Protein AF-A0A1H3TAA6-F1 (afdb_monomer)

pLDDT: mean 90.87, std 8.23, range [57.75, 98.44]

Structure (mmCIF, N/CA/C/O backbone):
data_AF-A0A1H3TAA6-F1
#
_entry.id   AF-A0A1H3TAA6-F1
#
loop_
_atom_site.group_PDB
_atom_site.id
_atom_site.type_symbol
_atom_site.label_atom_id
_atom_site.label_alt_id
_atom_site.label_comp_id
_atom_site.label_asym_id
_atom_site.label_entity_id
_atom_site.label_seq_id
_atom_site.pdbx_PDB_ins_code
_atom_site.Cartn_x
_atom_site.Cartn_y
_atom_site.Cartn_z
_atom_site.occupancy
_atom_site.B_iso_or_equiv
_atom_site.auth_seq_id
_atom_site.auth_comp_id
_atom_site.auth_asym_id
_atom_site.auth_atom_id
_atom_site.pdbx_PDB_model_num
ATOM 1 N N . PRO A 1 1 ? -55.830 2.495 33.883 1.00 91.88 1 PRO A N 1
ATOM 2 C CA . PRO A 1 1 ? -54.877 1.598 33.182 1.00 91.88 1 PRO A CA 1
ATOM 3 C C . PRO A 1 1 ? -53.466 1.915 33.671 1.00 91.88 1 PRO A C 1
ATOM 5 O O . PRO A 1 1 ? -53.225 3.056 34.044 1.00 91.88 1 PRO A O 1
ATOM 8 N N . VAL A 1 2 ? -52.593 0.919 33.691 1.00 95.62 2 VAL A N 1
ATOM 9 C CA . VAL A 1 2 ? -51.176 1.046 34.029 1.00 95.62 2 VAL A CA 1
ATOM 10 C C . VAL A 1 2 ? -50.391 0.567 32.821 1.00 95.62 2 VAL A C 1
ATOM 12 O O . VAL A 1 2 ? -50.627 -0.544 32.339 1.00 95.62 2 VAL A O 1
ATOM 15 N N . ARG A 1 3 ? -49.498 1.410 32.310 1.00 94.69 3 ARG A N 1
ATOM 16 C CA . ARG A 1 3 ? -48.656 1.102 31.154 1.00 94.69 3 ARG A CA 1
ATOM 17 C C . ARG A 1 3 ? -47.200 0.919 31.546 1.00 94.69 3 ARG A C 1
ATOM 19 O O . ARG A 1 3 ? -46.710 1.538 32.487 1.00 94.69 3 ARG A O 1
ATOM 26 N N . ASP A 1 4 ? -46.519 0.075 30.788 1.00 92.44 4 ASP A N 1
ATOM 27 C CA . ASP A 1 4 ? -45.080 -0.088 30.862 1.00 92.44 4 ASP A CA 1
ATOM 28 C C . ASP A 1 4 ? -44.404 1.220 30.413 1.00 92.44 4 ASP A C 1
ATOM 30 O O . ASP A 1 4 ? -44.718 1.726 29.331 1.00 92.44 4 ASP A O 1
ATOM 34 N N . PRO A 1 5 ? -43.514 1.805 31.228 1.00 90.81 5 PRO A N 1
ATOM 35 C CA . PRO A 1 5 ? -42.895 3.090 30.921 1.00 90.81 5 PRO A CA 1
ATOM 36 C C . PRO A 1 5 ? -41.859 3.030 29.796 1.00 90.81 5 PRO A C 1
ATOM 38 O O . PRO A 1 5 ? -41.501 4.067 29.246 1.00 90.81 5 PRO A O 1
ATOM 41 N N . ASP A 1 6 ? -41.368 1.837 29.475 1.00 90.50 6 ASP A N 1
ATOM 42 C CA . ASP A 1 6 ? -40.391 1.594 28.430 1.00 90.50 6 ASP A CA 1
ATOM 43 C C . ASP A 1 6 ? -41.120 1.338 27.100 1.00 90.50 6 ASP A C 1
ATOM 45 O O . ASP A 1 6 ? -40.922 2.057 26.117 1.00 90.50 6 ASP A O 1
ATOM 49 N N . THR A 1 7 ? -42.008 0.344 27.057 1.00 88.38 7 THR A N 1
ATOM 50 C CA . THR A 1 7 ? -42.659 -0.132 25.820 1.00 88.38 7 THR A CA 1
ATOM 51 C C . THR A 1 7 ? -44.027 0.495 25.539 1.00 88.38 7 THR A C 1
ATOM 53 O O . THR A 1 7 ? -44.521 0.409 24.416 1.00 88.38 7 THR A O 1
ATOM 56 N N . GLY A 1 8 ? -44.672 1.108 26.535 1.00 90.56 8 GLY A N 1
ATOM 57 C CA . GLY A 1 8 ? -46.042 1.629 26.437 1.00 90.56 8 GLY A CA 1
ATOM 58 C C . GLY A 1 8 ? -47.143 0.557 26.483 1.00 90.56 8 GLY A C 1
ATOM 59 O O . GLY A 1 8 ? -48.337 0.894 26.423 1.00 90.56 8 GLY A O 1
ATOM 60 N N . ALA A 1 9 ? -46.768 -0.721 26.603 1.00 93.31 9 ALA A N 1
ATOM 61 C CA . ALA A 1 9 ? -47.690 -1.848 26.686 1.00 93.31 9 ALA A CA 1
ATOM 62 C C . ALA A 1 9 ? -48.619 -1.722 27.904 1.00 93.31 9 ALA A C 1
ATOM 64 O O . ALA A 1 9 ? -48.230 -1.208 28.951 1.00 93.31 9 ALA A O 1
ATOM 65 N N . LEU A 1 10 ? -49.867 -2.178 27.782 1.00 96.12 10 LEU A N 1
ATOM 66 C CA . LEU A 1 10 ? -50.794 -2.208 28.913 1.00 96.12 10 LEU A CA 1
ATOM 67 C C . LEU A 1 10 ? -50.387 -3.338 29.869 1.00 96.12 10 LEU A C 1
ATOM 69 O O . LEU A 1 10 ? -50.519 -4.505 29.517 1.00 96.12 10 LEU A O 1
ATOM 73 N N . LEU A 1 11 ? -49.932 -2.990 31.072 1.00 95.06 11 LEU A N 1
ATOM 74 C CA . LEU A 1 11 ? -49.583 -3.954 32.121 1.00 95.06 11 LEU A CA 1
ATOM 75 C C . LEU A 1 11 ? -50.811 -4.401 32.919 1.00 95.06 11 LEU A C 1
ATOM 77 O O . LEU A 1 11 ? -50.862 -5.522 33.414 1.00 95.06 11 LEU A O 1
ATOM 81 N N . GLY A 1 12 ? -51.807 -3.523 33.053 1.00 93.62 12 GLY A N 1
ATOM 82 C CA . GLY A 1 12 ? -53.039 -3.834 33.769 1.00 93.62 12 GLY A CA 1
ATOM 83 C C . GLY A 1 12 ? -53.923 -2.617 34.005 1.00 93.62 12 GLY A C 1
ATOM 84 O O . GLY A 1 12 ? -53.764 -1.563 33.385 1.00 93.62 12 GLY A O 1
ATOM 85 N N . ALA A 1 13 ? -54.876 -2.745 34.922 1.00 93.50 13 ALA A N 1
ATOM 86 C CA . ALA A 1 13 ? -55.725 -1.648 35.361 1.00 93.50 13 ALA A CA 1
ATOM 87 C C . ALA A 1 13 ? -55.905 -1.698 36.879 1.00 93.50 13 ALA A C 1
ATOM 89 O O . ALA A 1 13 ? -55.958 -2.771 37.470 1.00 93.50 13 ALA A O 1
ATOM 90 N N . VAL A 1 14 ? -55.993 -0.519 37.491 1.00 91.12 14 VAL A N 1
ATOM 91 C CA . VAL A 1 14 ? -56.447 -0.373 38.873 1.00 91.12 14 VAL A CA 1
ATOM 92 C C . VAL A 1 14 ? -57.960 -0.217 38.814 1.00 91.12 14 VAL A C 1
ATOM 94 O O . VAL A 1 14 ? -58.445 0.636 38.067 1.00 91.12 14 VAL A O 1
ATOM 97 N N . ASP A 1 15 ? -58.676 -1.042 39.566 1.00 87.94 15 ASP A N 1
ATOM 98 C CA . ASP A 1 15 ? -60.133 -1.016 39.669 1.00 87.94 15 ASP A CA 1
ATOM 99 C C . ASP A 1 15 ? -60.568 -0.853 41.133 1.00 87.94 15 ASP A C 1
ATOM 101 O O . ASP A 1 15 ? -59.814 -1.168 42.057 1.00 87.94 15 ASP A O 1
ATOM 105 N N . LEU A 1 16 ? -61.781 -0.341 41.338 1.00 84.69 16 LEU A N 1
ATOM 106 C CA . LEU A 1 16 ? -62.440 -0.265 42.639 1.00 84.69 16 LEU A CA 1
ATOM 107 C C . LEU A 1 16 ? -63.771 -1.004 42.574 1.00 84.69 16 LEU A C 1
ATOM 109 O O . LEU A 1 16 ? -64.692 -0.596 41.873 1.00 84.69 16 LEU A O 1
ATOM 113 N N . SER A 1 17 ? -63.900 -2.046 43.387 1.00 83.12 17 SER A N 1
ATOM 114 C CA . SER A 1 17 ? -65.142 -2.802 43.525 1.00 83.12 17 SER A CA 1
ATOM 115 C C . SER A 1 17 ? -65.938 -2.342 44.749 1.00 83.12 17 SER A C 1
ATOM 117 O O . SER A 1 17 ? -65.393 -2.205 45.843 1.00 83.12 17 SER A O 1
ATOM 119 N N . GLY A 1 18 ? -67.244 -2.126 44.575 1.00 83.69 18 GLY A N 1
ATOM 120 C CA . GLY A 1 18 ? -68.165 -1.765 45.654 1.00 83.69 18 GLY A CA 1
ATOM 121 C C . GLY A 1 18 ? -69.600 -1.534 45.159 1.00 83.69 18 GLY A C 1
ATOM 122 O O . GLY A 1 18 ? -69.834 -1.515 43.948 1.00 83.69 18 GLY A O 1
ATOM 123 N N . PRO A 1 19 ? -70.581 -1.366 46.064 1.00 83.75 19 PRO A N 1
ATOM 124 C CA . PRO A 1 19 ? -71.969 -1.122 45.680 1.00 83.75 19 PRO A CA 1
ATOM 125 C C . PRO A 1 19 ? -72.135 0.178 44.872 1.00 83.75 19 PRO A C 1
ATOM 127 O O . PRO A 1 19 ? -71.622 1.231 45.245 1.00 83.75 19 PRO A O 1
ATOM 130 N N . LEU A 1 20 ? -72.910 0.139 43.781 1.00 73.94 20 LEU A N 1
ATOM 131 C CA . LEU A 1 20 ? -73.122 1.294 42.886 1.00 73.94 20 LEU A CA 1
ATOM 132 C C . LEU A 1 20 ? -73.678 2.535 43.604 1.00 73.94 20 LEU A C 1
ATOM 134 O O . LEU A 1 20 ? -73.319 3.658 43.268 1.00 73.94 20 LEU A O 1
ATOM 138 N N . HIS A 1 21 ? -74.511 2.339 44.627 1.00 80.75 21 HIS A N 1
ATOM 139 C CA . HIS A 1 21 ? -75.109 3.428 45.405 1.00 80.75 21 HIS A CA 1
ATOM 140 C C . HIS A 1 21 ? -74.118 4.132 46.350 1.00 80.75 21 HIS A C 1
ATOM 142 O O . HIS A 1 21 ? -74.446 5.181 46.893 1.00 80.75 21 HIS A O 1
ATOM 148 N N . THR A 1 22 ? -72.910 3.586 46.538 1.00 78.88 22 THR A N 1
ATOM 149 C CA . THR A 1 22 ? -71.840 4.199 47.345 1.00 78.88 22 THR A CA 1
ATOM 150 C C . THR A 1 22 ? -70.753 4.871 46.497 1.00 78.88 22 THR A C 1
ATOM 152 O O . THR A 1 22 ? -69.777 5.386 47.041 1.00 78.88 22 THR A O 1
ATOM 155 N N . MET A 1 23 ? -70.887 4.871 45.165 1.00 75.19 23 MET A N 1
ATOM 156 C CA . MET A 1 23 ? -69.871 5.402 44.252 1.00 75.19 23 MET A CA 1
ATOM 157 C C . MET A 1 23 ? -69.906 6.937 44.192 1.00 75.19 23 MET A C 1
ATOM 159 O O . MET A 1 23 ? -70.762 7.533 43.543 1.00 75.19 23 MET A O 1
ATOM 163 N N . HIS A 1 24 ? -68.949 7.589 44.858 1.00 82.06 24 HIS A N 1
ATOM 164 C CA . HIS A 1 24 ? -68.765 9.043 44.816 1.00 82.06 24 HIS A CA 1
ATOM 165 C C . HIS A 1 24 ? -67.877 9.462 43.621 1.00 82.06 24 HIS A C 1
ATOM 167 O O . HIS A 1 24 ? -66.873 8.793 43.364 1.00 82.06 24 HIS A O 1
ATOM 173 N N . PRO A 1 25 ? -68.134 10.599 42.937 1.00 78.94 25 PRO A N 1
ATOM 174 C CA . PRO A 1 25 ? -67.321 11.071 41.802 1.00 78.94 25 PRO A CA 1
ATOM 175 C C . PRO A 1 25 ? -65.810 11.182 42.084 1.00 78.94 25 PRO A C 1
ATOM 177 O O . PRO A 1 25 ? -64.985 11.005 41.190 1.00 78.94 25 PRO A O 1
ATOM 180 N N . ALA A 1 26 ? -65.430 11.425 43.343 1.00 85.44 26 ALA A N 1
ATOM 181 C CA . ALA A 1 26 ? -64.029 11.487 43.773 1.00 85.44 26 ALA A CA 1
ATOM 182 C C . ALA A 1 26 ? -63.288 10.134 43.713 1.00 85.44 26 ALA A C 1
ATOM 184 O O . ALA A 1 26 ? -62.059 10.116 43.660 1.00 85.44 26 ALA A O 1
ATOM 185 N N . LEU A 1 27 ? -64.001 9.002 43.689 1.00 87.19 27 LEU A N 1
ATOM 186 C CA . LEU A 1 27 ? -63.384 7.674 43.623 1.00 87.19 27 LEU A CA 1
ATOM 187 C C . LEU A 1 27 ? -62.653 7.452 42.296 1.00 87.19 27 LEU A C 1
ATOM 189 O O . LEU A 1 27 ? -61.559 6.895 42.286 1.00 87.19 27 LEU A O 1
ATOM 193 N N . LEU A 1 28 ? -63.190 7.964 41.183 1.00 84.81 28 LEU A N 1
ATOM 194 C CA . LEU A 1 28 ? -62.514 7.887 39.887 1.00 84.81 28 LEU A CA 1
ATOM 195 C C . LEU A 1 28 ? -61.187 8.662 39.899 1.00 84.81 28 LEU A C 1
ATOM 197 O O . LEU A 1 28 ? -60.187 8.197 39.348 1.00 84.81 28 LEU A O 1
ATOM 201 N N . ALA A 1 29 ? -61.161 9.824 40.561 1.00 89.19 29 ALA A N 1
ATOM 202 C CA . ALA A 1 29 ? -59.943 10.609 40.735 1.00 89.19 29 ALA A CA 1
ATOM 203 C C . ALA A 1 29 ? -58.903 9.852 41.577 1.00 89.19 29 ALA A C 1
ATOM 205 O O . ALA A 1 29 ? -57.728 9.843 41.215 1.00 89.19 29 ALA A O 1
ATOM 206 N N . LEU A 1 30 ? -59.335 9.156 42.635 1.00 89.44 30 LEU A N 1
ATOM 207 C CA . LEU A 1 30 ? -58.466 8.322 43.468 1.00 89.44 30 LEU A CA 1
ATOM 208 C C . LEU A 1 30 ? -57.848 7.158 42.677 1.00 89.44 30 LEU A C 1
ATOM 210 O O . LEU A 1 30 ? -56.635 6.979 42.719 1.00 89.44 30 LEU A O 1
ATOM 214 N N . VAL A 1 31 ? -58.646 6.402 41.915 1.00 91.75 31 VAL A N 1
ATOM 215 C CA . VAL A 1 31 ? -58.144 5.289 41.077 1.00 91.75 31 VAL A CA 1
ATOM 216 C C . VAL A 1 31 ? -57.180 5.788 40.015 1.00 91.75 31 VAL A C 1
ATOM 218 O O . VAL A 1 31 ? -56.132 5.187 39.783 1.00 91.75 31 VAL A O 1
ATOM 221 N N . THR A 1 32 ? -57.513 6.917 39.390 1.00 91.12 32 THR A N 1
ATOM 222 C CA . THR A 1 32 ? -56.656 7.545 38.382 1.00 91.12 32 THR A CA 1
ATOM 223 C C . THR A 1 32 ? -55.333 7.997 38.996 1.00 91.12 32 THR A C 1
ATOM 225 O O . THR A 1 32 ? -54.278 7.781 38.402 1.00 91.12 32 THR A O 1
ATOM 228 N N . ALA A 1 33 ? -55.365 8.587 40.193 1.00 93.75 33 ALA A N 1
ATOM 229 C CA . ALA A 1 33 ? -54.166 8.969 40.929 1.00 93.75 33 ALA A CA 1
ATOM 230 C C . ALA A 1 33 ? -53.329 7.743 41.324 1.00 93.75 33 ALA A C 1
ATOM 232 O O . ALA A 1 33 ? -52.118 7.752 41.119 1.00 93.75 33 ALA A O 1
ATOM 233 N N . GLY A 1 34 ? -53.969 6.671 41.802 1.00 94.62 34 GLY A N 1
ATOM 234 C CA . GLY A 1 34 ? -53.312 5.403 42.120 1.00 94.62 34 GLY A CA 1
ATOM 235 C C . GLY A 1 34 ? -52.607 4.797 40.906 1.00 94.62 34 GLY A C 1
ATOM 236 O O . GLY A 1 34 ? -51.423 4.483 40.978 1.00 94.62 34 GLY A O 1
ATOM 237 N N . ALA A 1 35 ? -53.287 4.721 39.758 1.00 94.25 35 ALA A N 1
ATOM 238 C CA . ALA A 1 35 ? -52.687 4.242 38.514 1.00 94.25 35 ALA A CA 1
ATOM 239 C C . ALA A 1 35 ? -51.483 5.100 38.076 1.00 94.25 35 ALA A C 1
ATOM 241 O O . ALA A 1 35 ? -50.441 4.555 37.719 1.00 94.25 35 ALA A O 1
ATOM 242 N N . ARG A 1 36 ? -51.584 6.434 38.169 1.00 94.00 36 ARG A N 1
ATOM 243 C CA . ARG A 1 36 ? -50.475 7.354 37.852 1.00 94.00 36 ARG A CA 1
ATOM 244 C C . ARG A 1 36 ? -49.289 7.218 38.807 1.00 94.00 36 ARG A C 1
ATOM 246 O O . ARG A 1 36 ? -48.153 7.383 38.372 1.00 94.00 36 ARG A O 1
ATOM 253 N N . LEU A 1 37 ? -49.540 6.935 40.086 1.00 96.31 37 LEU A N 1
ATOM 254 C CA . LEU A 1 37 ? -48.490 6.701 41.077 1.00 96.31 37 LEU A CA 1
ATOM 255 C C . LEU A 1 37 ? -47.738 5.400 40.776 1.00 96.31 37 LEU A C 1
ATOM 257 O O . LEU A 1 37 ? -46.511 5.395 40.804 1.00 96.31 37 LEU A O 1
ATOM 261 N N . VAL A 1 38 ? -48.455 4.342 40.385 1.00 96.50 38 VAL A N 1
ATOM 262 C CA . VAL A 1 38 ? -47.842 3.089 39.915 1.00 96.50 38 VAL A CA 1
ATOM 263 C C . VAL A 1 38 ? -46.984 3.330 38.668 1.00 96.50 38 VAL A C 1
ATOM 265 O O . VAL A 1 38 ? -45.828 2.922 38.637 1.00 96.50 38 VAL A O 1
ATOM 268 N N . GLU A 1 39 ? -47.490 4.047 37.661 1.00 95.56 39 GLU A N 1
ATOM 269 C CA . GLU A 1 39 ? -46.699 4.398 36.466 1.00 95.56 39 GLU A CA 1
ATOM 270 C C . GLU A 1 39 ? -45.488 5.298 36.788 1.00 95.56 39 GLU A C 1
ATOM 272 O O . GLU A 1 39 ? -44.474 5.265 36.088 1.00 95.56 39 GLU A O 1
ATOM 277 N N . GLY A 1 40 ? -45.579 6.131 37.829 1.00 96.19 40 GLY A N 1
ATOM 278 C CA . GLY A 1 40 ? -44.462 6.927 38.344 1.00 96.19 40 GLY A CA 1
ATOM 279 C C . GLY A 1 40 ? -43.365 6.060 38.963 1.00 96.19 40 GLY A C 1
ATOM 280 O O . GLY A 1 40 ? -42.199 6.212 38.605 1.00 96.19 40 GLY A O 1
ATOM 281 N N . GLU A 1 41 ? -43.744 5.114 39.823 1.00 96.62 41 GLU A N 1
ATOM 282 C CA . GLU A 1 41 ? -42.824 4.152 40.444 1.00 96.62 41 GLU A CA 1
ATOM 283 C C . GLU A 1 41 ? -42.121 3.284 39.391 1.00 96.62 41 GLU A C 1
ATOM 285 O O . GLU A 1 41 ? -40.905 3.098 39.438 1.00 96.62 41 GLU A O 1
ATOM 290 N N . LEU A 1 42 ? -42.861 2.801 38.387 1.00 95.69 42 LEU A N 1
ATOM 291 C CA . LEU A 1 42 ? -42.282 2.028 37.287 1.00 95.69 42 LEU A CA 1
ATOM 292 C C . LEU A 1 42 ? -41.253 2.846 36.491 1.00 95.69 42 LEU A C 1
ATOM 294 O O . LEU A 1 42 ? -40.176 2.333 36.186 1.00 95.69 42 LEU A O 1
ATOM 298 N N . ARG A 1 43 ? -41.544 4.122 36.185 1.00 94.94 43 ARG A N 1
ATOM 299 C CA . ARG A 1 43 ? -40.579 5.024 35.525 1.00 94.94 43 ARG A CA 1
ATOM 300 C C . ARG A 1 43 ? -39.324 5.227 36.358 1.00 94.94 43 ARG A C 1
ATOM 302 O O . ARG A 1 43 ? -38.227 5.192 35.811 1.00 94.94 43 ARG A O 1
ATOM 309 N N . TRP A 1 44 ? -39.474 5.437 37.664 1.00 96.44 44 TRP A N 1
ATOM 310 C CA . TRP A 1 44 ? -38.329 5.620 38.549 1.00 96.44 44 TRP A CA 1
ATOM 311 C C . TRP A 1 44 ? -37.425 4.382 38.561 1.00 96.44 44 TRP A C 1
ATOM 313 O O . TRP A 1 44 ? -36.217 4.510 38.375 1.00 96.44 44 TRP A O 1
ATOM 323 N N . ARG A 1 45 ? -38.005 3.179 38.672 1.00 95.06 45 ARG A N 1
ATOM 324 C CA . ARG A 1 45 ? -37.242 1.920 38.613 1.00 95.06 45 ARG A CA 1
ATOM 325 C C . ARG A 1 45 ? -36.533 1.718 37.281 1.00 95.06 45 ARG A C 1
ATOM 327 O O . ARG A 1 45 ? -35.393 1.264 37.276 1.00 95.06 45 ARG A O 1
ATOM 334 N N . LEU A 1 46 ? -37.191 2.060 36.171 1.00 93.06 46 LEU A N 1
ATOM 335 C CA . LEU A 1 46 ? -36.583 2.006 34.842 1.00 93.06 46 LEU A CA 1
ATOM 336 C C . LEU A 1 46 ? -35.334 2.893 34.781 1.00 93.06 46 LEU A C 1
ATOM 338 O O . LEU A 1 46 ? -34.267 2.417 34.411 1.00 93.06 46 LEU A O 1
ATOM 342 N N . HIS A 1 47 ? -35.450 4.157 35.197 1.00 92.19 47 HIS A N 1
ATOM 343 C CA . HIS A 1 47 ? -34.322 5.090 35.202 1.00 92.19 47 HIS A CA 1
ATOM 344 C C . HIS A 1 47 ? -33.199 4.650 36.147 1.00 92.19 47 HIS A C 1
ATOM 346 O O . HIS A 1 47 ? -32.037 4.688 35.761 1.00 92.19 47 HIS A O 1
ATOM 352 N N . ALA A 1 48 ? -33.532 4.157 37.342 1.00 94.12 48 ALA A N 1
ATOM 353 C CA . ALA A 1 48 ? -32.536 3.636 38.276 1.00 94.12 48 ALA A CA 1
ATOM 354 C C . ALA A 1 48 ? -31.779 2.424 37.698 1.00 94.12 48 ALA A C 1
ATOM 356 O O . ALA A 1 48 ? -30.561 2.328 37.839 1.00 94.12 48 ALA A O 1
ATOM 357 N N . SER A 1 49 ? -32.480 1.515 37.012 1.00 92.31 49 SER A N 1
ATOM 358 C CA . SER A 1 49 ? -31.855 0.377 36.329 1.00 92.31 49 SER A CA 1
ATOM 359 C C . SER A 1 49 ? -30.953 0.825 35.176 1.00 92.31 49 SER A C 1
ATOM 361 O O . SER A 1 49 ? -29.858 0.288 35.015 1.00 92.31 49 SER A O 1
ATOM 363 N N . ASP A 1 50 ? -31.399 1.801 34.383 1.00 94.50 50 ASP A N 1
ATOM 364 C CA . ASP A 1 50 ? -30.621 2.387 33.289 1.00 94.50 50 ASP A CA 1
ATOM 365 C C . ASP A 1 50 ? -29.332 3.046 33.796 1.00 94.50 50 ASP A C 1
ATOM 367 O O . ASP A 1 50 ? -28.269 2.863 33.201 1.00 94.50 50 ASP A O 1
ATOM 371 N N . ASP A 1 51 ? -29.417 3.805 34.890 1.00 94.00 51 ASP A N 1
ATOM 372 C CA . ASP A 1 51 ? -28.276 4.505 35.476 1.00 94.00 51 ASP A CA 1
ATOM 373 C C . ASP A 1 51 ? -27.236 3.510 36.005 1.00 94.00 51 ASP A C 1
ATOM 375 O O . ASP A 1 51 ? -26.061 3.612 35.650 1.00 94.00 51 ASP A O 1
ATOM 379 N N . LEU A 1 52 ? -27.669 2.475 36.734 1.00 94.62 52 LEU A N 1
ATOM 380 C CA . LEU A 1 52 ? -26.791 1.391 37.188 1.00 94.62 52 LEU A CA 1
ATOM 381 C C . LEU A 1 52 ? -26.143 0.643 36.016 1.00 94.62 52 LEU A C 1
ATOM 383 O O . LEU A 1 52 ? -24.945 0.348 36.040 1.00 94.62 52 LEU A O 1
ATOM 387 N N . PHE A 1 53 ? -26.921 0.340 34.973 1.00 94.75 53 PHE A N 1
ATOM 388 C CA . PHE A 1 53 ? -26.408 -0.328 33.781 1.00 94.75 53 PHE A CA 1
ATOM 389 C C . PHE A 1 53 ? -25.365 0.535 33.062 1.00 94.75 53 PHE A C 1
ATOM 391 O O . PHE A 1 53 ? -24.325 0.017 32.650 1.00 94.75 53 PHE A O 1
ATOM 398 N N . ARG A 1 54 ? -25.601 1.849 32.960 1.00 92.50 54 ARG A N 1
ATOM 399 C CA . ARG A 1 54 ? -24.656 2.810 32.381 1.00 92.50 54 ARG A CA 1
ATOM 400 C C . ARG A 1 54 ? -23.372 2.896 33.197 1.00 92.50 54 ARG A C 1
ATOM 402 O O . ARG A 1 54 ? -22.297 2.806 32.613 1.00 92.50 54 ARG A O 1
ATOM 409 N N . GLU A 1 55 ? -23.471 3.057 34.514 1.00 93.00 55 GLU A N 1
ATOM 410 C CA . GLU A 1 55 ? -22.312 3.171 35.406 1.00 93.00 55 GLU A CA 1
ATOM 411 C C . GLU A 1 55 ? -21.427 1.924 35.344 1.00 93.00 55 GLU A C 1
ATOM 413 O O . GLU A 1 55 ? -20.218 2.030 35.133 1.00 93.00 55 GLU A O 1
ATOM 418 N N . ARG A 1 56 ? -22.031 0.733 35.435 1.00 93.62 56 ARG A N 1
ATOM 419 C CA . ARG A 1 56 ? -21.305 -0.544 35.391 1.00 93.62 56 ARG A CA 1
ATOM 420 C C . ARG A 1 56 ? -20.570 -0.761 34.066 1.00 93.62 56 ARG A C 1
ATOM 422 O O . ARG A 1 56 ? -19.460 -1.290 34.047 1.00 93.62 56 ARG A O 1
ATOM 429 N N . ASN A 1 57 ? -21.176 -0.343 32.957 1.00 92.88 57 ASN A N 1
ATOM 430 C CA . ASN A 1 57 ? -20.707 -0.663 31.607 1.00 92.88 57 ASN A CA 1
ATOM 431 C C . ASN A 1 57 ? -20.056 0.525 30.878 1.00 92.88 57 ASN A C 1
ATOM 433 O O . ASN A 1 57 ? -19.758 0.430 29.688 1.00 92.88 57 ASN A O 1
ATOM 437 N N . ALA A 1 58 ? -19.792 1.634 31.575 1.00 88.88 58 ALA A N 1
ATOM 438 C CA . ALA A 1 58 ? -19.228 2.851 30.986 1.00 88.88 58 ALA A CA 1
ATOM 439 C C . ALA A 1 58 ? -17.882 2.620 30.269 1.00 88.88 58 ALA A C 1
ATOM 441 O O . ALA A 1 58 ? -17.595 3.268 29.263 1.00 88.88 58 ALA A O 1
ATOM 442 N N . HIS A 1 59 ? -17.072 1.670 30.746 1.00 87.50 59 HIS A N 1
ATOM 443 C CA . HIS A 1 59 ? -15.766 1.343 30.166 1.00 87.50 59 HIS A CA 1
ATOM 444 C C . HIS A 1 59 ? -15.861 0.850 28.710 1.00 87.50 59 HIS A C 1
ATOM 446 O O . HIS A 1 59 ? -15.038 1.237 27.880 1.00 87.50 59 HIS A O 1
ATOM 452 N N . TYR A 1 60 ? -16.917 0.109 28.353 1.00 86.50 60 TYR A N 1
ATOM 453 C CA . TYR A 1 60 ? -17.138 -0.342 26.976 1.00 86.50 60 TYR A CA 1
ATOM 454 C C . TYR A 1 60 ? -17.339 0.817 25.997 1.00 86.50 60 TYR A C 1
ATOM 456 O O . TYR A 1 60 ? -16.953 0.717 24.830 1.00 86.50 60 TYR A O 1
ATOM 464 N N . LEU A 1 61 ? -17.907 1.934 26.459 1.00 85.62 61 LEU A N 1
ATOM 465 C CA . LEU A 1 61 ? -18.080 3.137 25.644 1.00 85.62 61 LEU A CA 1
ATOM 466 C C . LEU A 1 61 ? -16.756 3.894 25.451 1.00 85.62 61 LEU A C 1
ATOM 468 O O . LEU A 1 61 ? -16.568 4.531 24.419 1.00 85.62 61 LEU A O 1
ATOM 472 N N . GLY A 1 62 ? -15.822 3.796 26.403 1.00 73.94 62 GLY A N 1
ATOM 473 C CA . GLY A 1 62 ? -14.491 4.404 26.299 1.00 73.94 62 GLY A CA 1
ATOM 474 C C . GLY A 1 62 ? -13.536 3.645 25.370 1.00 73.94 62 GLY A C 1
ATOM 475 O O . GLY A 1 62 ? -12.813 4.262 24.590 1.00 73.94 62 GLY A O 1
ATOM 476 N N . GLU A 1 63 ? -13.544 2.310 25.415 1.00 67.75 63 GLU A N 1
ATOM 477 C CA . GLU A 1 63 ? -12.611 1.460 24.652 1.00 67.75 63 GLU A CA 1
ATOM 478 C C . GLU A 1 63 ? -12.989 1.296 23.171 1.00 67.75 63 GLU A C 1
ATOM 480 O O . GLU A 1 63 ? -12.125 1.113 22.313 1.00 67.75 63 GLU A O 1
ATOM 485 N N . SER A 1 64 ? -14.282 1.374 22.848 1.00 60.44 64 SER A N 1
ATOM 486 C CA . SER A 1 64 ? -14.810 1.047 21.512 1.00 60.44 64 SER A CA 1
ATOM 487 C C . SER A 1 64 ? -14.713 2.190 20.490 1.00 60.44 64 SER A C 1
ATOM 489 O O . SER A 1 64 ? -15.114 2.039 19.331 1.00 60.44 64 SER A O 1
ATOM 491 N N . GLY A 1 65 ? -14.187 3.353 20.884 1.00 59.44 65 GLY A N 1
ATOM 492 C CA . GLY A 1 65 ? -14.144 4.540 20.032 1.00 59.44 65 GLY A CA 1
ATOM 493 C C . GLY A 1 65 ? -15.543 5.030 19.620 1.00 59.44 65 GLY A C 1
ATOM 494 O O . GLY A 1 65 ? -16.502 4.934 20.375 1.00 59.44 65 GLY A O 1
ATOM 495 N N . ARG A 1 66 ? -15.679 5.580 18.405 1.00 62.03 66 ARG A N 1
ATOM 496 C CA . ARG A 1 66 ? -16.848 6.373 17.963 1.00 62.03 66 ARG A CA 1
ATOM 497 C C . ARG A 1 66 ? -18.140 5.593 17.641 1.00 62.03 66 ARG A C 1
ATOM 499 O O . ARG A 1 66 ? -19.078 6.216 17.159 1.00 62.03 66 ARG A O 1
ATOM 506 N N . GLY A 1 67 ? -18.218 4.286 17.904 1.00 79.12 67 GLY A N 1
ATOM 507 C CA . GLY A 1 67 ? -19.296 3.425 17.391 1.00 79.12 67 GLY A CA 1
ATOM 508 C C . GLY A 1 67 ? -19.823 2.392 18.385 1.00 79.12 67 GLY A C 1
ATOM 509 O O . GLY A 1 67 ? -19.908 1.222 18.034 1.00 79.12 67 GLY A O 1
ATOM 510 N N . ALA A 1 68 ? -20.148 2.791 19.619 1.00 88.12 68 ALA A N 1
ATOM 511 C CA . ALA A 1 68 ? -20.755 1.891 20.603 1.00 88.12 68 ALA A CA 1
ATOM 512 C C . ALA A 1 68 ? -21.950 2.516 21.335 1.00 88.12 68 ALA A C 1
ATOM 514 O O . ALA A 1 68 ? -21.965 3.725 21.602 1.00 88.12 68 ALA A O 1
ATOM 515 N N . ALA A 1 69 ? -22.925 1.676 21.682 1.00 91.69 69 ALA A N 1
ATOM 516 C CA . ALA A 1 69 ? -24.100 2.034 22.466 1.00 91.69 69 ALA A CA 1
ATOM 517 C C . ALA A 1 69 ? -24.495 0.914 23.435 1.00 91.69 69 ALA A C 1
ATOM 519 O O . ALA A 1 69 ? -24.382 -0.266 23.125 1.00 91.69 69 ALA A O 1
ATOM 520 N N . LEU A 1 70 ? -24.988 1.298 24.607 1.00 93.56 70 LEU A N 1
ATOM 521 C CA . LEU A 1 70 ? -25.595 0.397 25.579 1.00 93.56 70 LEU A CA 1
ATOM 522 C C . LEU A 1 70 ? -27.101 0.368 25.348 1.00 93.56 70 LEU A C 1
ATOM 524 O O . LEU A 1 70 ? -27.734 1.425 25.281 1.00 93.56 70 LEU A O 1
ATOM 528 N N . LEU A 1 71 ? -27.666 -0.828 25.249 1.00 93.94 71 LEU A N 1
ATOM 529 C CA . LEU A 1 71 ? -29.086 -1.058 25.025 1.00 93.94 71 LEU A CA 1
ATOM 530 C C . LEU A 1 71 ? -29.712 -1.720 26.252 1.00 93.94 71 LEU A C 1
ATOM 532 O O . LEU A 1 71 ? -29.126 -2.626 26.841 1.00 93.94 71 LEU A O 1
ATOM 536 N N . SER A 1 72 ? -30.923 -1.305 26.607 1.00 93.06 72 SER A N 1
ATOM 537 C CA . SER A 1 72 ? -31.763 -2.019 27.565 1.00 93.06 72 SER A CA 1
ATOM 538 C C . SER A 1 72 ? -32.173 -3.393 27.001 1.00 93.06 72 SER A C 1
ATOM 540 O O . SER A 1 72 ? -32.052 -3.626 25.792 1.00 93.06 72 SER A O 1
ATOM 542 N N . PRO A 1 73 ? -32.750 -4.291 27.821 1.00 89.81 73 PRO A N 1
ATOM 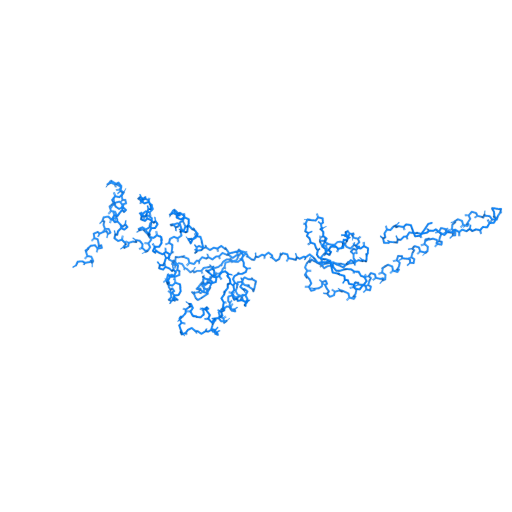543 C CA . PRO A 1 73 ? -33.274 -5.574 27.347 1.00 89.81 73 PRO A CA 1
ATOM 544 C C . PRO A 1 73 ? -34.341 -5.454 26.247 1.00 89.81 73 PRO A C 1
ATOM 546 O O . PRO A 1 73 ? -34.547 -6.382 25.475 1.00 89.81 73 PRO A O 1
ATOM 549 N N . SER A 1 74 ? -35.017 -4.306 26.155 1.00 88.75 74 SER A N 1
ATOM 550 C CA . SER A 1 74 ? -36.026 -4.023 25.129 1.00 88.75 74 SER A CA 1
ATOM 551 C C . SER A 1 74 ? -35.445 -3.382 23.858 1.00 88.75 74 SER A C 1
ATOM 553 O O . SER A 1 74 ? -36.202 -2.966 22.978 1.00 88.75 74 SER A O 1
ATOM 555 N N . GLY A 1 75 ? -34.118 -3.236 23.771 1.00 89.25 75 GLY A N 1
ATOM 556 C CA . GLY A 1 75 ? -33.424 -2.613 22.641 1.00 89.25 75 GLY A CA 1
ATOM 557 C C . GLY A 1 75 ? -33.403 -1.083 22.667 1.00 89.25 75 GLY A C 1
ATOM 558 O O . GLY A 1 75 ? -33.054 -0.459 21.666 1.00 89.25 75 GLY A O 1
ATOM 559 N N . ARG A 1 76 ? -33.781 -0.435 23.777 1.00 92.56 76 ARG A N 1
ATOM 560 C CA . ARG A 1 76 ? -33.710 1.032 23.907 1.00 92.56 76 ARG A CA 1
ATOM 561 C C . ARG A 1 76 ? -32.287 1.477 24.233 1.00 92.56 76 ARG A C 1
ATOM 563 O O . ARG A 1 76 ? -31.675 0.942 25.147 1.00 92.56 76 ARG A O 1
ATOM 570 N N . ILE A 1 77 ? -31.782 2.504 23.557 1.00 92.75 77 ILE A N 1
ATOM 571 C CA . ILE A 1 77 ? -30.457 3.074 23.822 1.00 92.75 77 ILE A CA 1
ATOM 572 C C . ILE A 1 77 ? -30.456 3.782 25.184 1.00 92.75 77 ILE A C 1
ATOM 574 O O . ILE A 1 77 ? -31.169 4.766 25.388 1.00 92.75 77 ILE A O 1
ATOM 578 N N . VAL A 1 78 ? -29.627 3.292 26.104 1.00 93.75 78 VAL A N 1
ATOM 579 C CA . VAL A 1 78 ? -29.419 3.833 27.458 1.00 93.75 78 VAL A CA 1
ATOM 580 C C . VAL A 1 78 ? -28.269 4.845 27.485 1.00 93.75 78 VAL A C 1
ATOM 582 O O . VAL A 1 78 ? -28.328 5.843 28.211 1.00 93.75 78 VAL A O 1
ATOM 585 N N . ALA A 1 79 ? -27.215 4.591 26.704 1.00 91.25 79 ALA A N 1
ATOM 586 C CA . ALA A 1 79 ? -26.035 5.448 26.585 1.00 91.25 79 ALA A CA 1
ATOM 587 C C . ALA A 1 79 ? -25.274 5.170 25.281 1.00 91.25 79 ALA A C 1
ATOM 589 O O . ALA A 1 79 ? -25.401 4.088 24.710 1.00 91.25 79 ALA A O 1
ATOM 590 N N . SER A 1 80 ? -24.451 6.115 24.825 1.00 89.56 80 SER A N 1
ATOM 591 C CA . SER A 1 80 ? -23.604 5.941 23.642 1.00 89.56 80 SER A CA 1
ATOM 592 C C . SER A 1 80 ? -22.259 6.651 23.786 1.00 89.56 80 SER A C 1
ATOM 594 O O . SER A 1 80 ? -22.130 7.619 24.534 1.00 89.56 80 SER A O 1
ATOM 596 N N . ALA A 1 81 ? -21.249 6.156 23.066 1.00 81.25 81 ALA A N 1
ATOM 597 C CA . ALA A 1 81 ? -19.917 6.765 22.985 1.00 81.25 81 ALA A CA 1
ATOM 598 C C . ALA A 1 81 ? -19.885 7.984 22.036 1.00 81.25 81 ALA A C 1
ATOM 600 O O . ALA A 1 81 ? -19.032 8.860 22.163 1.00 81.25 81 ALA A O 1
ATOM 601 N N . SER A 1 82 ? -20.816 8.040 21.074 1.00 70.25 82 SER A N 1
ATOM 602 C CA . SER A 1 82 ? -20.999 9.139 20.118 1.00 70.25 82 SER A CA 1
ATOM 603 C C . SER A 1 82 ? -22.477 9.502 20.002 1.00 70.25 82 SER A C 1
ATOM 605 O O . SER A 1 82 ? -23.307 8.658 19.660 1.00 70.25 82 SER A O 1
ATOM 607 N N . THR A 1 83 ? -22.806 10.775 20.222 1.00 61.34 83 THR A N 1
ATOM 608 C CA . THR A 1 83 ? -24.186 11.282 20.163 1.00 61.34 83 THR A CA 1
ATOM 609 C C . THR A 1 83 ? -24.692 11.503 18.739 1.00 61.34 83 THR A C 1
ATOM 611 O O . THR A 1 83 ? -25.894 11.646 18.543 1.00 61.34 83 THR A O 1
ATOM 614 N N . ALA A 1 84 ? -23.804 11.515 17.737 1.00 62.09 84 ALA A N 1
ATOM 615 C CA . ALA A 1 84 ? -24.185 11.741 16.341 1.00 62.09 84 ALA A CA 1
ATOM 616 C C . ALA A 1 84 ? -24.794 10.498 15.668 1.00 62.09 84 ALA A C 1
ATOM 618 O O . ALA A 1 84 ? -25.578 10.640 14.737 1.00 62.09 84 ALA A O 1
ATOM 619 N N . GLN A 1 85 ? -24.424 9.294 16.122 1.00 71.56 85 GLN A N 1
ATOM 620 C CA . GLN A 1 85 ? -24.888 8.026 15.541 1.00 71.56 85 GLN A CA 1
ATOM 621 C C . GLN A 1 85 ? -25.969 7.343 16.390 1.00 71.56 85 GLN A C 1
ATOM 623 O O . GLN A 1 85 ? -26.829 6.659 15.846 1.00 71.56 85 GLN A O 1
ATOM 628 N N . PHE A 1 86 ? -25.941 7.538 17.712 1.00 84.31 86 PHE A N 1
ATOM 629 C CA . PHE A 1 86 ? -26.834 6.863 18.651 1.00 84.31 86 PHE A CA 1
ATOM 630 C C . PHE A 1 86 ? -27.441 7.857 19.632 1.00 84.31 86 PHE A C 1
ATOM 632 O O . PHE A 1 86 ? -26.721 8.475 20.423 1.00 84.31 86 PHE A O 1
ATOM 639 N N . VAL A 1 87 ? -28.768 7.970 19.600 1.00 85.12 87 VAL A N 1
ATOM 640 C CA . VAL A 1 87 ? -29.528 8.902 20.435 1.00 85.12 87 VAL A CA 1
ATOM 641 C C . VAL A 1 87 ? -30.133 8.148 21.623 1.00 85.12 87 VAL A C 1
ATOM 643 O O . VAL A 1 87 ? -30.914 7.216 21.410 1.00 85.12 87 VAL A O 1
ATOM 646 N N . PRO A 1 88 ? -29.820 8.528 22.878 1.00 85.50 88 PRO A N 1
ATOM 647 C CA . PRO A 1 88 ? -30.467 7.950 24.051 1.00 85.50 88 PRO A CA 1
ATOM 648 C C . PRO A 1 88 ? -31.997 8.008 23.951 1.00 85.50 88 PRO A C 1
ATOM 650 O O . PRO A 1 88 ? -32.570 9.040 23.612 1.00 85.50 88 PRO A O 1
ATOM 653 N N . GLY A 1 89 ? -32.657 6.887 24.237 1.00 85.00 89 GLY A N 1
ATOM 654 C CA . GLY A 1 89 ? -34.106 6.722 24.116 1.00 85.00 89 GLY A CA 1
ATOM 655 C C . GLY A 1 89 ? -34.588 6.154 22.775 1.00 85.00 89 GLY A C 1
ATOM 656 O O . GLY A 1 89 ? -35.682 5.590 22.740 1.00 85.00 89 GLY A O 1
ATOM 657 N N . GLN A 1 90 ? -33.795 6.222 21.698 1.00 88.44 90 GLN A N 1
ATOM 658 C CA . GLN A 1 90 ? -34.131 5.548 20.437 1.00 88.44 90 GLN A CA 1
ATOM 659 C C . GLN A 1 90 ? -34.092 4.024 20.624 1.00 88.44 90 GLN A C 1
ATOM 661 O O . GLN A 1 90 ? -33.314 3.504 21.425 1.00 88.44 90 GLN A O 1
ATOM 666 N N . ARG A 1 91 ? -34.947 3.300 19.896 1.00 88.75 91 ARG A N 1
ATOM 667 C CA . ARG A 1 91 ? -34.988 1.834 19.911 1.00 88.75 91 ARG A CA 1
ATOM 668 C C . ARG A 1 91 ? -34.271 1.250 18.706 1.00 88.75 91 ARG A C 1
ATOM 670 O O . ARG A 1 91 ? -34.406 1.755 17.597 1.00 88.75 91 ARG A O 1
ATOM 677 N N . VAL A 1 92 ? -33.571 0.155 18.952 1.00 8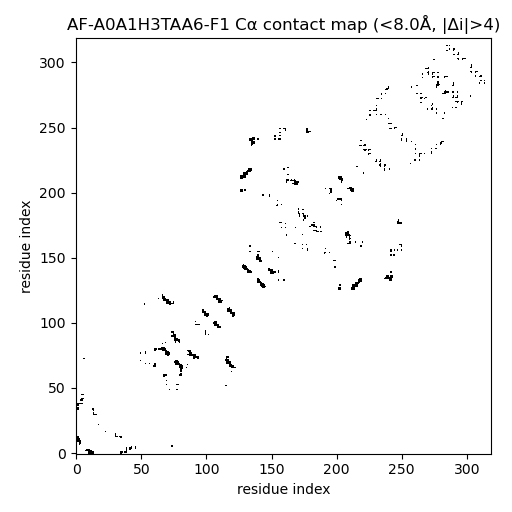7.44 92 VAL A N 1
ATOM 678 C CA . VAL A 1 92 ? -32.908 -0.677 17.958 1.00 87.44 92 VAL A CA 1
ATOM 679 C C . VAL A 1 92 ? -33.602 -2.038 17.966 1.00 87.44 92 VAL A C 1
ATOM 681 O O . VAL A 1 92 ? -33.797 -2.626 19.029 1.00 87.44 92 VAL A O 1
ATOM 684 N N . GLY A 1 93 ? -34.023 -2.515 16.794 1.00 85.00 93 GLY A N 1
ATOM 685 C CA . GLY A 1 93 ? -34.639 -3.834 16.664 1.00 85.00 93 GLY A CA 1
ATOM 686 C C . GLY A 1 93 ? -33.600 -4.918 16.914 1.00 85.00 93 GLY A C 1
ATOM 687 O O . GLY A 1 93 ? -32.686 -5.071 16.113 1.00 85.00 93 GLY A O 1
ATOM 688 N N . LEU A 1 94 ? -33.726 -5.634 18.027 1.00 81.44 94 LEU A N 1
ATOM 689 C CA . LEU A 1 94 ? -32.869 -6.767 18.351 1.00 81.44 94 LEU A CA 1
ATOM 690 C C . LEU A 1 94 ? -33.442 -8.030 17.711 1.00 81.44 94 LEU A C 1
ATOM 692 O O . LEU A 1 94 ? -34.643 -8.282 17.812 1.00 81.44 94 LEU A O 1
ATOM 696 N N . ASP A 1 95 ? -32.586 -8.813 17.072 1.00 75.81 95 ASP A N 1
ATOM 697 C CA . ASP A 1 95 ? -32.898 -10.164 16.628 1.00 75.81 95 ASP A CA 1
ATOM 698 C C . ASP A 1 95 ? -31.937 -11.170 17.278 1.00 75.81 95 ASP A C 1
ATOM 700 O O . ASP A 1 95 ? -30.906 -10.807 17.850 1.00 75.81 95 ASP A O 1
ATOM 704 N N . ASP A 1 96 ? -32.272 -12.457 17.189 1.00 74.00 96 ASP A N 1
ATOM 705 C CA . ASP A 1 96 ? -31.444 -13.535 17.746 1.00 74.00 96 ASP A CA 1
ATOM 706 C C . ASP A 1 96 ? -30.157 -13.776 16.930 1.00 74.00 96 ASP A C 1
ATOM 708 O O . ASP A 1 96 ? -29.386 -14.686 17.233 1.00 74.00 96 ASP A O 1
ATOM 712 N N . SER A 1 97 ? -29.912 -12.988 15.874 1.00 72.25 97 SER A N 1
ATOM 713 C CA . SER A 1 97 ? -28.758 -13.165 14.989 1.00 72.25 97 SER A CA 1
ATOM 714 C C . SER A 1 97 ? -27.466 -12.585 15.570 1.00 72.25 97 SER A C 1
ATOM 716 O O . SER A 1 97 ? -26.378 -12.906 15.092 1.00 72.25 97 SER A O 1
ATOM 718 N N . GLY A 1 98 ? -27.577 -11.722 16.589 1.00 76.06 98 GLY A N 1
ATOM 719 C CA . GLY A 1 98 ? -26.447 -10.974 17.143 1.00 76.06 98 GLY A CA 1
ATOM 720 C C . GLY A 1 98 ? -25.933 -9.867 16.214 1.00 76.06 98 GLY A C 1
ATOM 721 O O . GLY A 1 98 ? -24.905 -9.260 16.508 1.00 76.06 98 GLY A O 1
ATOM 722 N N . ILE A 1 99 ? -26.627 -9.588 15.104 1.00 78.94 99 ILE A N 1
ATOM 723 C CA . ILE A 1 99 ? -26.280 -8.546 14.136 1.00 78.94 99 ILE A CA 1
ATOM 724 C C . ILE A 1 99 ? -27.528 -7.735 13.801 1.00 78.94 99 ILE A C 1
ATOM 726 O O . ILE A 1 99 ? -28.480 -8.242 13.224 1.00 78.94 99 ILE A O 1
ATOM 730 N N . VAL A 1 100 ? -27.487 -6.431 14.055 1.00 84.50 100 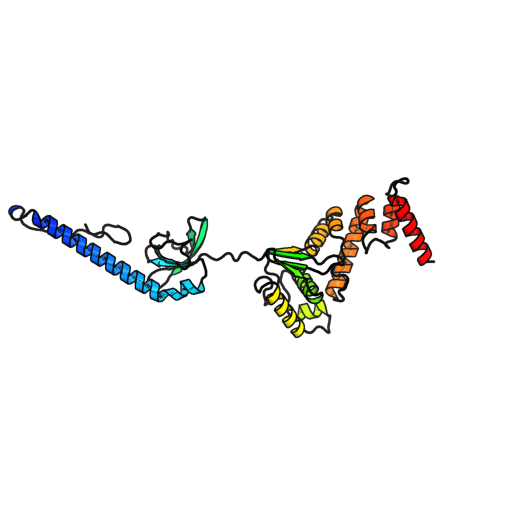VAL A N 1
ATOM 731 C CA . VAL A 1 100 ? -28.589 -5.526 13.727 1.00 84.50 100 VAL A CA 1
ATOM 732 C C . VAL A 1 100 ? -28.217 -4.624 12.563 1.00 84.50 100 VAL A C 1
ATOM 734 O O . VAL A 1 100 ? -27.123 -4.064 12.509 1.00 84.50 100 VAL A O 1
ATOM 737 N N . ARG A 1 101 ? -29.150 -4.444 11.626 1.00 81.56 101 ARG A N 1
ATOM 738 C CA . ARG A 1 101 ? -29.014 -3.456 10.555 1.00 81.56 101 ARG A CA 1
ATOM 739 C C . ARG A 1 101 ? -29.499 -2.091 11.044 1.00 81.56 101 ARG A C 1
ATOM 741 O O . ARG A 1 101 ? -30.660 -1.946 11.416 1.00 81.56 101 ARG A O 1
ATOM 748 N N . LEU A 1 102 ? -28.611 -1.107 11.028 1.00 78.44 102 LEU A N 1
ATOM 749 C CA . LEU A 1 102 ? -28.894 0.276 11.396 1.00 78.44 102 LEU A CA 1
ATOM 750 C C . LEU A 1 102 ? -29.589 1.030 10.250 1.00 78.44 102 LEU A C 1
ATOM 752 O O . LEU A 1 102 ? -29.499 0.643 9.082 1.00 78.44 102 LEU A O 1
ATOM 756 N N . AS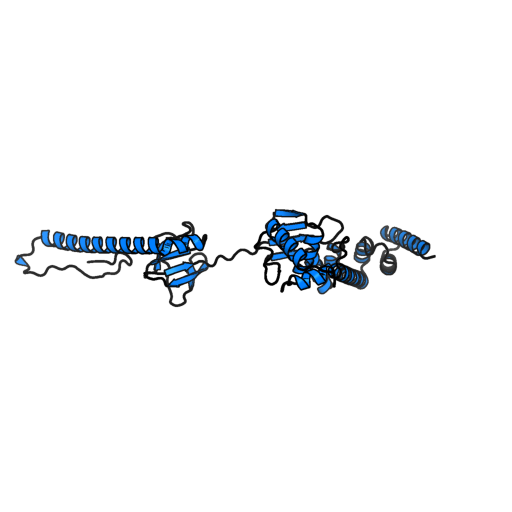P A 1 103 ? -30.238 2.151 10.574 1.00 74.94 103 ASP A N 1
ATOM 757 C CA . ASP A 1 103 ? -30.970 2.987 9.606 1.00 74.94 103 ASP A CA 1
ATOM 758 C C . ASP A 1 103 ? -30.068 3.562 8.499 1.00 74.94 103 ASP A C 1
ATOM 760 O O . ASP A 1 103 ? -30.517 3.809 7.381 1.00 74.94 103 ASP A O 1
ATOM 764 N N . ASN A 1 104 ? -28.776 3.739 8.788 1.00 69.94 104 ASN A N 1
ATOM 765 C CA . ASN A 1 104 ? -27.765 4.185 7.827 1.00 69.94 104 ASN A CA 1
ATOM 766 C C . ASN A 1 104 ? -27.279 3.064 6.879 1.00 69.94 104 ASN A C 1
ATOM 768 O O . ASN A 1 104 ? -26.402 3.305 6.051 1.00 69.94 104 ASN A O 1
ATOM 772 N N . GLY A 1 105 ? -27.824 1.849 6.997 1.00 72.25 105 GLY A N 1
ATOM 773 C CA . GLY A 1 105 ? -27.436 0.678 6.211 1.00 72.25 105 GLY A CA 1
ATOM 774 C C . GLY A 1 105 ? -26.191 -0.053 6.721 1.00 72.25 105 GLY A C 1
ATOM 775 O O . GLY A 1 105 ? -25.806 -1.058 6.124 1.00 72.25 105 GLY A O 1
ATOM 776 N N . GLU A 1 106 ? -25.562 0.409 7.807 1.00 75.81 106 GLU A N 1
ATOM 777 C CA . GLU A 1 106 ? -24.474 -0.318 8.462 1.00 75.81 106 GLU A CA 1
ATOM 778 C C . GLU A 1 106 ? -25.011 -1.497 9.282 1.00 75.81 106 GLU A C 1
ATOM 780 O O . GLU A 1 106 ? -26.169 -1.529 9.699 1.00 75.81 106 GLU A O 1
ATOM 785 N N . HIS A 1 107 ? -24.145 -2.474 9.533 1.00 80.31 107 HIS A N 1
ATOM 786 C CA . HIS A 1 107 ? -24.424 -3.567 10.455 1.00 80.31 107 HIS A CA 1
ATOM 787 C C . HIS A 1 107 ? -23.726 -3.283 11.777 1.00 80.31 107 HIS A C 1
ATOM 789 O O . HIS A 1 107 ? -22.586 -2.825 11.775 1.00 80.31 107 HIS A O 1
ATOM 795 N N . ALA A 1 108 ? -24.392 -3.566 12.885 1.00 85.31 108 ALA A N 1
ATOM 796 C CA . ALA A 1 108 ? -23.827 -3.505 14.218 1.00 85.31 108 ALA A CA 1
ATOM 797 C C . ALA A 1 108 ? -23.910 -4.882 14.870 1.00 85.31 108 ALA A C 1
AT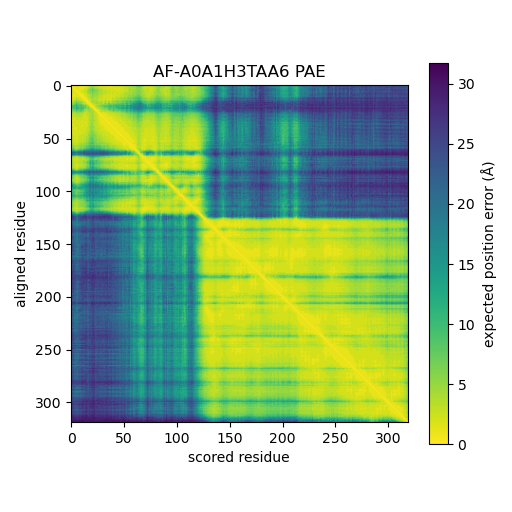OM 799 O O . ALA A 1 108 ? -24.902 -5.586 14.717 1.00 85.31 108 ALA A O 1
ATOM 800 N N . GLU A 1 109 ? -22.870 -5.254 15.596 1.00 87.94 109 GLU A N 1
ATOM 801 C CA . GLU A 1 109 ? -22.839 -6.470 16.398 1.00 87.94 109 GLU A CA 1
ATOM 802 C C . GLU A 1 109 ? -23.462 -6.186 17.763 1.00 87.94 109 GLU A C 1
ATOM 804 O O . GLU A 1 109 ? -23.253 -5.116 18.342 1.00 87.94 109 GLU A O 1
ATOM 809 N N . VAL A 1 110 ? -24.238 -7.141 18.266 1.00 90.44 110 VAL A N 1
ATOM 810 C CA . VAL A 1 110 ? -24.907 -7.062 19.561 1.00 90.44 110 VAL A CA 1
ATOM 811 C C . VAL A 1 110 ? -24.347 -8.146 20.469 1.00 90.44 110 VAL A C 1
ATOM 813 O O . VAL A 1 110 ? -24.502 -9.338 20.219 1.00 90.44 110 VAL A O 1
ATOM 816 N N . GLU A 1 111 ? -23.713 -7.714 21.550 1.00 89.94 111 GLU A N 1
ATOM 817 C CA . GLU A 1 111 ? -23.154 -8.573 22.586 1.00 89.94 111 GLU A CA 1
ATOM 818 C C . GLU A 1 111 ? -24.066 -8.538 23.826 1.00 89.94 111 GLU A C 1
ATOM 820 O O . GLU A 1 111 ? -24.397 -7.451 24.312 1.00 89.94 111 GLU A O 1
ATOM 825 N N . PRO A 1 112 ? -24.509 -9.690 24.358 1.00 91.44 112 PRO A N 1
ATOM 826 C CA . PRO A 1 112 ? -25.320 -9.724 25.567 1.00 91.44 112 PRO A CA 1
ATOM 827 C C . PRO A 1 112 ? -24.489 -9.328 26.790 1.00 91.44 112 PRO A C 1
ATOM 829 O O . PRO A 1 112 ? -23.401 -9.853 27.018 1.00 91.44 112 PRO A O 1
ATOM 832 N N . LEU A 1 113 ? -25.037 -8.433 27.610 1.00 91.50 113 LEU A N 1
ATOM 833 C CA . LEU A 1 113 ? -24.472 -8.036 28.893 1.00 91.50 113 LEU A CA 1
ATOM 834 C C . LEU A 1 113 ? -25.446 -8.370 30.019 1.00 91.50 113 LEU A C 1
ATOM 836 O O . LEU A 1 113 ? -26.654 -8.518 29.827 1.00 91.50 113 LEU A O 1
ATOM 840 N N . GLU A 1 114 ? -24.937 -8.423 31.244 1.00 89.56 114 GLU A N 1
ATOM 841 C CA . GLU A 1 114 ? -25.819 -8.483 32.399 1.00 89.56 114 GLU A CA 1
ATOM 842 C C . GLU A 1 114 ? -26.661 -7.192 32.453 1.00 89.56 114 GLU A C 1
ATOM 844 O O . GLU A 1 114 ? -26.126 -6.091 32.611 1.00 89.56 114 GLU A O 1
ATOM 849 N N . GLY A 1 115 ? -27.982 -7.320 32.309 1.00 87.56 115 GLY A N 1
ATOM 850 C CA . GLY A 1 115 ? -28.922 -6.195 32.348 1.00 87.56 115 GLY A CA 1
ATOM 851 C C . GLY A 1 115 ? -29.200 -5.502 31.007 1.00 87.56 115 GLY A C 1
ATOM 852 O O . GLY A 1 115 ? -29.915 -4.504 31.007 1.00 87.56 115 GLY A O 1
ATOM 853 N N . GLY A 1 116 ? -28.697 -6.012 29.877 1.00 92.75 116 GLY A N 1
ATOM 854 C CA . GLY A 1 116 ? -28.970 -5.428 28.562 1.00 92.75 116 GLY A CA 1
ATOM 855 C C . GLY A 1 116 ? -28.049 -5.954 27.467 1.00 92.75 116 GLY A C 1
ATOM 856 O O . GLY A 1 116 ? -27.634 -7.110 27.489 1.00 92.75 116 GLY A O 1
ATOM 857 N N . TYR A 1 117 ? -27.708 -5.093 26.515 1.00 93.56 117 TYR A N 1
ATOM 858 C CA . TYR A 1 117 ? -26.822 -5.434 25.407 1.00 93.56 117 TYR A CA 1
ATOM 859 C C . TYR A 1 117 ? -25.819 -4.316 25.127 1.00 93.56 117 TYR A C 1
ATOM 861 O O . TYR A 1 117 ? -26.077 -3.140 25.390 1.00 93.56 117 TYR A O 1
ATOM 869 N N . LEU A 1 118 ? -24.682 -4.684 24.552 1.00 91.69 118 LEU A N 1
ATOM 870 C CA . LEU A 1 118 ? -23.715 -3.773 23.966 1.00 91.69 118 LEU A CA 1
ATOM 871 C C . LEU A 1 118 ? -23.815 -3.859 22.449 1.00 91.69 118 LEU A C 1
ATOM 873 O O . LEU A 1 118 ? -23.573 -4.904 21.859 1.00 91.69 118 LEU A O 1
ATOM 877 N N . LEU A 1 119 ? -24.145 -2.740 21.822 1.00 90.38 119 LEU A N 1
ATOM 878 C CA . LEU A 1 119 ? -24.125 -2.590 20.380 1.00 90.38 119 LEU A CA 1
ATOM 879 C C . LEU A 1 119 ? -22.792 -1.974 19.961 1.00 90.38 119 LEU A C 1
ATOM 881 O O . LEU A 1 119 ? -22.425 -0.898 20.442 1.00 90.38 119 LEU A O 1
ATOM 885 N N . ARG A 1 120 ? -22.080 -2.634 19.048 1.00 86.69 120 ARG A N 1
ATOM 886 C CA . ARG A 1 120 ? -20.838 -2.144 18.443 1.00 86.69 120 ARG A CA 1
ATOM 887 C C . ARG A 1 120 ? -21.005 -2.061 16.939 1.00 86.69 120 ARG A C 1
ATOM 889 O O . ARG A 1 120 ? -21.250 -3.062 16.275 1.00 86.69 120 ARG A O 1
ATOM 896 N N . VAL A 1 121 ? -20.807 -0.876 16.380 1.00 80.38 121 VAL A N 1
ATOM 897 C CA . VAL A 1 121 ? -20.582 -0.751 14.942 1.00 80.38 121 VAL A CA 1
ATOM 898 C C . VAL A 1 121 ? -19.140 -1.171 14.701 1.00 80.38 121 VAL A C 1
ATOM 900 O O . VAL A 1 121 ? -18.233 -0.521 15.239 1.00 80.38 121 VAL A O 1
ATOM 903 N N . PRO A 1 122 ? -18.885 -2.238 13.925 1.00 69.50 122 PRO A N 1
ATOM 904 C CA . PRO A 1 122 ? -17.540 -2.556 13.514 1.00 69.50 122 PRO A CA 1
ATOM 905 C C . PRO A 1 122 ? -17.026 -1.344 12.749 1.00 69.50 122 PRO A C 1
ATOM 907 O O . PRO A 1 122 ? -17.490 -1.028 11.652 1.00 69.50 122 PRO A O 1
ATOM 910 N N . GLN A 1 123 ? -16.070 -0.628 13.343 1.00 65.25 123 GLN A N 1
ATOM 911 C CA . GLN A 1 123 ? -15.360 0.408 12.620 1.00 65.25 123 GLN A CA 1
ATOM 912 C C . GLN A 1 123 ? -14.681 -0.299 11.453 1.00 65.25 123 GLN A C 1
ATOM 914 O O . GLN A 1 123 ? -13.672 -0.986 11.635 1.00 65.25 123 GLN A O 1
ATOM 919 N N . ARG A 1 124 ? -15.216 -0.131 10.239 1.00 58.25 124 ARG A N 1
ATOM 920 C CA . ARG A 1 124 ? -14.416 -0.309 9.035 1.00 58.25 124 ARG A CA 1
ATOM 921 C C . ARG A 1 124 ? -13.288 0.696 9.175 1.00 58.25 124 ARG A C 1
ATOM 923 O O . ARG A 1 124 ? -13.446 1.862 8.828 1.00 58.25 124 ARG A O 1
ATOM 930 N N . ARG A 1 125 ? -12.161 0.264 9.748 1.00 57.75 125 ARG A N 1
ATOM 931 C CA . ARG A 1 125 ? -10.912 1.005 9.648 1.00 57.75 125 ARG A CA 1
ATOM 932 C C . ARG A 1 125 ? -10.716 1.204 8.160 1.00 57.75 125 ARG A C 1
ATOM 934 O O . ARG A 1 125 ? -10.436 0.238 7.448 1.00 57.75 125 ARG A O 1
ATOM 941 N N . ARG A 1 126 ? -10.970 2.425 7.688 1.00 68.81 126 ARG A N 1
ATOM 942 C CA . ARG A 1 126 ? -10.640 2.811 6.326 1.00 68.81 126 ARG A CA 1
ATOM 943 C C . ARG A 1 126 ? -9.172 2.446 6.173 1.00 68.81 126 ARG A C 1
ATOM 945 O O . ARG A 1 126 ? -8.354 2.882 6.986 1.00 68.81 126 ARG A O 1
ATOM 952 N N . ARG A 1 127 ? -8.866 1.545 5.238 1.00 79.69 127 ARG A N 1
ATOM 953 C CA . ARG A 1 127 ? -7.471 1.224 4.959 1.00 79.69 127 ARG A CA 1
ATOM 954 C C . ARG A 1 127 ? -6.812 2.535 4.534 1.00 79.69 127 ARG A C 1
ATOM 956 O O . ARG A 1 127 ? -7.419 3.252 3.734 1.00 79.69 127 ARG A O 1
ATOM 963 N N . PRO A 1 128 ? -5.648 2.888 5.101 1.00 89.50 128 PRO A N 1
ATOM 964 C CA . PRO A 1 128 ? -4.926 4.065 4.647 1.00 89.50 128 PRO A CA 1
ATOM 965 C C . PRO A 1 128 ? -4.705 3.956 3.141 1.00 89.50 128 PRO A C 1
ATOM 967 O O . PRO A 1 128 ? -4.458 2.855 2.646 1.00 89.50 128 PRO A O 1
ATOM 970 N N . GLN A 1 129 ? -4.789 5.062 2.414 1.00 94.50 129 GLN A N 1
ATOM 971 C CA . GLN A 1 129 ? -4.368 5.088 1.018 1.00 94.50 129 GLN A CA 1
ATOM 972 C C . GLN A 1 129 ? -2.869 5.350 0.979 1.00 94.50 129 GLN A C 1
ATOM 974 O O . GLN A 1 129 ? -2.408 6.365 1.499 1.00 94.50 129 GLN A O 1
ATOM 979 N N . LEU A 1 130 ? -2.110 4.431 0.387 1.00 97.62 130 LEU A N 1
ATOM 980 C CA . LEU A 1 130 ? -0.665 4.545 0.232 1.00 97.62 130 LEU A CA 1
ATOM 981 C C . LEU A 1 130 ? -0.329 4.612 -1.255 1.00 97.62 130 LEU A C 1
ATOM 983 O O . LEU A 1 130 ? -0.597 3.664 -1.978 1.00 97.62 130 LEU A O 1
ATOM 987 N N . SER A 1 131 ? 0.316 5.690 -1.691 1.00 98.25 131 SER A N 1
ATOM 988 C CA . SER A 1 131 ? 0.938 5.773 -3.015 1.00 98.25 131 SER A CA 1
ATOM 989 C C . SER A 1 131 ? 2.461 5.739 -2.883 1.00 98.25 131 SER A C 1
ATOM 991 O O . SER A 1 131 ? 3.018 6.464 -2.053 1.00 98.25 131 SER A O 1
ATOM 993 N N . LEU A 1 132 ? 3.139 4.900 -3.669 1.00 98.44 132 LEU A N 1
ATOM 994 C CA . LEU A 1 132 ? 4.600 4.808 -3.725 1.00 98.44 132 LEU A CA 1
ATOM 995 C C . LEU A 1 132 ? 5.125 5.256 -5.093 1.00 98.44 132 LEU A C 1
ATOM 997 O O . LEU A 1 132 ? 4.636 4.818 -6.130 1.00 98.44 132 LEU A O 1
ATOM 1001 N N . GLN A 1 133 ? 6.153 6.104 -5.070 1.00 98.00 133 GLN A N 1
ATOM 1002 C CA . GLN A 1 133 ? 6.917 6.524 -6.245 1.00 98.00 133 GLN A CA 1
ATOM 1003 C C . GLN A 1 133 ? 8.357 6.031 -6.084 1.00 98.00 133 GLN A C 1
ATOM 1005 O O . GLN A 1 133 ? 9.104 6.563 -5.253 1.00 98.00 133 GLN A O 1
ATOM 1010 N N . LEU A 1 134 ? 8.709 4.976 -6.816 1.00 98.00 134 LEU A N 1
ATOM 1011 C CA . LEU A 1 134 ? 9.948 4.203 -6.690 1.00 98.00 134 LEU A CA 1
ATOM 1012 C C . LEU A 1 134 ? 10.759 4.146 -7.995 1.00 98.00 134 LEU A C 1
ATOM 1014 O O . LEU A 1 134 ? 11.914 3.708 -7.962 1.00 98.00 134 LEU A O 1
ATOM 1018 N N . LEU A 1 135 ? 10.169 4.554 -9.121 1.00 96.12 135 LEU A N 1
ATOM 1019 C CA . LEU A 1 135 ? 10.796 4.534 -10.438 1.00 96.12 135 LEU A CA 1
ATOM 1020 C C . LEU A 1 135 ? 11.429 5.894 -10.790 1.00 96.12 135 LEU A C 1
ATOM 1022 O O . LEU A 1 135 ? 10.903 6.959 -10.464 1.00 96.12 135 LEU A O 1
ATOM 1026 N N . GLY A 1 136 ? 12.554 5.848 -11.505 1.00 91.81 136 GLY A N 1
ATOM 1027 C CA . GLY A 1 136 ? 13.308 7.009 -11.983 1.00 91.81 136 GLY A CA 1
ATOM 1028 C C . GLY A 1 136 ? 14.413 7.485 -11.031 1.00 91.81 136 GLY A C 1
ATOM 1029 O O . GLY A 1 136 ? 14.658 6.909 -9.973 1.00 91.81 136 GLY A O 1
ATOM 1030 N N . ASP A 1 137 ? 15.084 8.574 -11.414 1.00 88.00 137 ASP A N 1
ATOM 1031 C CA . ASP A 1 137 ? 16.275 9.097 -10.717 1.00 88.00 137 ASP A CA 1
ATOM 1032 C C . ASP A 1 137 ? 15.971 10.039 -9.541 1.00 88.00 137 ASP A C 1
ATOM 1034 O O . ASP A 1 137 ? 16.873 10.509 -8.839 1.00 88.00 137 ASP A O 1
ATOM 1038 N N . GLY A 1 138 ? 14.691 10.339 -9.319 1.00 90.88 138 GLY A N 1
ATOM 1039 C CA . GLY A 1 138 ? 14.244 11.207 -8.237 1.00 90.88 138 GLY A CA 1
ATOM 1040 C C . GLY A 1 138 ? 14.446 10.604 -6.842 1.00 90.88 138 GLY A C 1
ATOM 1041 O O . GLY A 1 138 ? 14.733 9.422 -6.657 1.00 90.88 138 GLY A O 1
ATOM 1042 N N . ILE A 1 139 ? 14.250 11.434 -5.812 1.00 95.19 139 ILE A N 1
ATOM 1043 C CA . ILE A 1 139 ? 14.119 10.941 -4.434 1.00 95.19 139 ILE A CA 1
ATOM 1044 C C . ILE A 1 139 ? 12.808 10.138 -4.346 1.00 95.19 139 ILE A C 1
ATOM 1046 O O . ILE A 1 139 ? 11.762 10.718 -4.663 1.00 95.19 139 ILE A O 1
ATOM 1050 N N . PRO A 1 140 ? 12.831 8.861 -3.910 1.00 97.81 140 PRO A N 1
ATOM 1051 C CA . PRO A 1 140 ? 11.620 8.058 -3.777 1.00 97.81 140 PRO A CA 1
ATOM 1052 C C . PRO A 1 140 ? 10.669 8.652 -2.739 1.00 97.81 140 PRO A C 1
ATOM 1054 O O . PRO A 1 140 ? 11.102 9.229 -1.735 1.00 97.81 140 PRO A O 1
ATOM 1057 N N . LYS A 1 141 ? 9.363 8.517 -2.965 1.00 98.06 141 LYS A N 1
ATOM 1058 C CA . LYS A 1 141 ? 8.334 9.159 -2.135 1.00 98.06 141 LYS A CA 1
ATOM 1059 C C . LYS A 1 141 ? 7.238 8.178 -1.757 1.00 98.06 141 LYS A C 1
ATOM 1061 O O . LYS A 1 141 ? 6.869 7.311 -2.542 1.00 98.06 141 LYS A O 1
ATOM 1066 N N . ALA A 1 142 ? 6.692 8.366 -0.562 1.00 98.25 142 ALA A N 1
ATOM 1067 C CA . ALA A 1 142 ? 5.438 7.763 -0.137 1.00 98.25 142 ALA A CA 1
ATOM 1068 C C . ALA A 1 142 ? 4.410 8.866 0.115 1.00 98.25 142 ALA A C 1
ATOM 1070 O O . ALA A 1 142 ? 4.739 9.914 0.671 1.00 98.25 142 ALA A O 1
ATOM 1071 N N . THR A 1 143 ? 3.159 8.632 -0.254 1.00 98.12 143 THR A N 1
ATOM 1072 C CA . THR A 1 143 ? 2.039 9.500 0.102 1.00 98.12 143 THR A CA 1
ATOM 1073 C C . THR A 1 143 ? 1.006 8.685 0.862 1.00 98.12 143 THR A C 1
ATOM 1075 O O . THR A 1 143 ? 0.482 7.721 0.317 1.00 98.12 143 THR A O 1
ATOM 1078 N N . VAL A 1 144 ? 0.737 9.061 2.113 1.00 96.25 144 VAL A N 1
ATOM 1079 C CA . VAL A 1 144 ? -0.243 8.404 2.988 1.00 96.25 144 VAL A CA 1
ATOM 1080 C C . VAL A 1 144 ? -1.398 9.362 3.219 1.00 96.25 144 VAL A C 1
ATOM 1082 O O . VAL A 1 144 ? -1.185 10.453 3.743 1.00 96.25 144 VAL A O 1
ATOM 1085 N N . ASP A 1 145 ? -2.603 8.984 2.792 1.00 91.88 145 ASP A N 1
ATOM 1086 C CA . ASP A 1 145 ? -3.823 9.798 2.924 1.00 91.88 145 ASP A CA 1
ATOM 1087 C C . ASP A 1 145 ? -3.624 11.268 2.476 1.00 91.88 145 ASP A C 1
ATOM 1089 O O . ASP A 1 145 ? -4.109 12.215 3.093 1.00 91.88 145 ASP A O 1
ATOM 1093 N N . GLY A 1 146 ? -2.863 11.462 1.392 1.00 91.00 146 GLY A N 1
ATOM 1094 C CA . GLY A 1 146 ? -2.540 12.773 0.812 1.00 91.00 146 GLY A CA 1
ATOM 1095 C C . GLY A 1 146 ? -1.304 13.472 1.396 1.00 91.00 146 GLY A C 1
ATOM 1096 O O . GLY A 1 146 ? -0.816 14.434 0.802 1.00 91.00 146 GLY A O 1
ATOM 1097 N N . VAL A 1 147 ? -0.736 12.984 2.501 1.00 93.69 147 VAL A N 1
ATOM 1098 C CA . VAL A 1 147 ? 0.486 13.536 3.104 1.00 93.69 147 VAL A CA 1
ATOM 1099 C C . VAL A 1 147 ? 1.717 12.890 2.481 1.00 93.69 147 VAL A C 1
ATOM 1101 O O . VAL A 1 147 ? 1.868 11.671 2.488 1.00 93.69 147 VAL A O 1
ATOM 1104 N N . ARG A 1 148 ? 2.614 13.707 1.920 1.00 96.62 148 ARG A N 1
ATOM 1105 C CA . ARG A 1 148 ? 3.822 13.242 1.227 1.00 96.62 148 ARG A CA 1
ATOM 1106 C C . ARG A 1 148 ? 5.029 13.165 2.164 1.00 96.62 148 ARG A C 1
ATOM 1108 O O . ARG A 1 148 ? 5.309 14.099 2.908 1.00 96.62 148 ARG A O 1
ATOM 1115 N N . HIS A 1 149 ? 5.785 12.081 2.027 1.00 96.88 149 HIS A N 1
ATOM 1116 C CA . HIS A 1 149 ? 7.015 11.780 2.745 1.00 96.88 149 HIS A CA 1
ATOM 1117 C C . HIS A 1 149 ? 8.119 11.427 1.747 1.00 96.88 149 HIS A C 1
ATOM 1119 O O . HIS A 1 149 ? 7.928 10.581 0.871 1.00 96.88 149 HIS A O 1
ATOM 1125 N N . GLU A 1 150 ? 9.286 12.049 1.888 1.00 97.69 150 GLU A N 1
ATOM 1126 C CA . GLU A 1 150 ? 10.491 11.595 1.196 1.00 97.69 150 GLU A CA 1
ATOM 1127 C C . GLU A 1 150 ? 11.049 10.354 1.893 1.00 97.69 150 GLU A C 1
ATOM 1129 O O . GLU A 1 150 ? 11.084 10.267 3.124 1.00 97.69 150 GLU A O 1
ATOM 1134 N N . LEU A 1 151 ? 11.466 9.372 1.102 1.00 97.75 151 LEU A N 1
ATOM 1135 C CA . LEU A 1 151 ? 11.992 8.112 1.599 1.00 97.75 151 LEU A CA 1
ATOM 1136 C C . LEU A 1 151 ? 13.515 8.109 1.499 1.00 97.75 151 LEU A C 1
ATOM 1138 O O . LEU A 1 151 ? 14.100 8.494 0.486 1.00 97.75 151 LEU A O 1
ATOM 1142 N N . SER A 1 152 ? 14.168 7.586 2.537 1.00 97.06 152 SER A N 1
ATOM 1143 C CA . SER A 1 152 ? 15.547 7.127 2.388 1.00 97.06 152 SER A CA 1
ATOM 1144 C C . SER A 1 152 ? 15.584 5.954 1.404 1.00 97.06 152 SER A C 1
ATOM 1146 O O . SER A 1 152 ? 14.600 5.219 1.272 1.00 97.06 152 SER A O 1
ATOM 1148 N N . LEU A 1 153 ? 16.732 5.727 0.757 1.00 96.81 153 LEU A N 1
ATOM 1149 C CA . LEU A 1 153 ? 16.896 4.585 -0.148 1.00 96.81 153 LEU A CA 1
ATOM 1150 C C . LEU A 1 153 ? 16.536 3.264 0.551 1.00 96.81 153 LEU A C 1
ATOM 1152 O O . LEU A 1 153 ? 15.781 2.469 0.008 1.00 96.81 153 LEU A O 1
ATOM 1156 N N . ARG A 1 154 ? 16.973 3.083 1.805 1.00 96.88 154 ARG A N 1
ATOM 1157 C CA . ARG A 1 154 ? 16.669 1.878 2.587 1.00 96.88 154 ARG A CA 1
ATOM 1158 C C . ARG A 1 154 ? 15.172 1.699 2.850 1.00 96.88 154 ARG A C 1
ATOM 1160 O O . ARG A 1 154 ? 14.671 0.581 2.779 1.00 96.88 154 ARG A O 1
ATOM 1167 N N . HIS A 1 155 ? 14.448 2.778 3.157 1.00 97.75 155 HIS A N 1
ATOM 1168 C CA . HIS A 1 155 ? 12.997 2.704 3.344 1.00 97.75 155 HIS A CA 1
ATOM 1169 C C . HIS A 1 155 ? 12.278 2.376 2.035 1.00 97.75 155 HIS A C 1
ATOM 1171 O O . HIS A 1 155 ? 11.349 1.572 2.042 1.00 97.75 155 HIS A O 1
ATOM 1177 N N . ALA A 1 156 ? 12.723 2.968 0.925 1.00 98.38 156 ALA A N 1
ATOM 1178 C CA . ALA A 1 156 ? 12.174 2.701 -0.396 1.00 98.38 156 ALA A CA 1
ATOM 1179 C C . ALA A 1 156 ? 12.381 1.235 -0.807 1.00 98.38 156 ALA A C 1
ATOM 1181 O O . ALA A 1 156 ? 11.429 0.593 -1.232 1.00 98.38 156 ALA A O 1
ATOM 1182 N N . GLU A 1 157 ? 13.575 0.674 -0.588 1.00 98.38 157 GLU A N 1
ATOM 1183 C CA . GLU A 1 157 ? 13.862 -0.747 -0.835 1.00 98.38 157 GLU A CA 1
ATOM 1184 C C . GLU A 1 157 ? 12.959 -1.665 -0.002 1.00 98.38 157 GLU A C 1
ATOM 1186 O O . GLU A 1 157 ? 12.359 -2.596 -0.533 1.00 98.38 157 GLU A O 1
ATOM 1191 N N . ILE A 1 158 ? 12.812 -1.393 1.301 1.00 98.12 158 ILE A N 1
ATOM 1192 C CA . ILE A 1 158 ? 11.933 -2.181 2.176 1.00 98.12 158 ILE A CA 1
ATOM 1193 C C . ILE A 1 158 ? 10.482 -2.120 1.687 1.00 98.12 158 ILE A C 1
ATOM 1195 O O . ILE A 1 158 ? 9.822 -3.154 1.608 1.00 98.12 158 ILE A O 1
ATOM 1199 N N . LEU A 1 159 ? 9.974 -0.930 1.363 1.00 98.44 159 LEU A N 1
ATOM 1200 C CA . LEU A 1 159 ? 8.599 -0.757 0.890 1.00 98.44 159 LEU A CA 1
ATOM 1201 C C . LEU A 1 159 ? 8.379 -1.409 -0.479 1.00 98.44 159 LEU A C 1
ATOM 1203 O O . LEU A 1 159 ? 7.342 -2.037 -0.663 1.00 98.44 159 LEU A O 1
ATOM 1207 N N . ALA A 1 160 ? 9.356 -1.342 -1.387 1.00 98.44 160 ALA A N 1
ATOM 1208 C CA . ALA A 1 160 ? 9.328 -2.045 -2.667 1.00 98.44 160 ALA A CA 1
ATOM 1209 C C . ALA A 1 160 ? 9.229 -3.565 -2.463 1.00 98.44 160 ALA A C 1
ATOM 1211 O O . ALA A 1 160 ? 8.346 -4.210 -3.023 1.00 98.44 160 ALA A O 1
ATOM 1212 N N . LEU A 1 161 ? 10.066 -4.138 -1.590 1.00 98.25 161 LEU A N 1
ATOM 1213 C CA . LEU A 1 161 ? 10.000 -5.564 -1.254 1.00 98.25 161 LEU A CA 1
ATOM 1214 C C . LEU A 1 161 ? 8.643 -5.940 -0.648 1.00 98.25 161 LEU A C 1
ATOM 1216 O O . LEU A 1 161 ? 8.059 -6.953 -1.017 1.00 98.25 161 LEU A O 1
ATOM 1220 N N . LEU A 1 162 ? 8.102 -5.130 0.262 1.00 98.12 162 LEU A N 1
ATOM 1221 C CA . LEU A 1 162 ? 6.782 -5.396 0.835 1.00 98.12 162 LEU A CA 1
ATOM 1222 C C . LEU A 1 162 ? 5.647 -5.264 -0.193 1.00 98.12 162 LEU A C 1
ATOM 1224 O O . LEU A 1 162 ? 4.687 -6.027 -0.112 1.00 98.12 162 LEU A O 1
ATOM 1228 N N . ALA A 1 163 ? 5.757 -4.347 -1.157 1.00 97.75 163 ALA A N 1
ATOM 1229 C CA . ALA A 1 163 ? 4.804 -4.200 -2.257 1.00 97.75 163 ALA A CA 1
ATOM 1230 C C . ALA A 1 163 ? 4.808 -5.429 -3.182 1.00 97.75 163 ALA A C 1
ATOM 1232 O O . ALA A 1 163 ? 3.747 -5.923 -3.555 1.00 97.75 163 ALA A O 1
ATOM 1233 N N . MET A 1 164 ? 5.991 -5.978 -3.479 1.00 96.44 164 MET A N 1
ATOM 1234 C CA . MET A 1 164 ? 6.147 -7.203 -4.277 1.00 96.44 164 MET A CA 1
ATOM 1235 C C . MET A 1 164 ? 5.742 -8.479 -3.524 1.00 96.44 164 MET A C 1
ATOM 1237 O O . MET A 1 164 ? 5.501 -9.519 -4.137 1.00 96.44 164 MET A O 1
ATOM 1241 N N . HIS A 1 165 ? 5.623 -8.411 -2.195 1.00 97.12 165 HIS A N 1
ATOM 1242 C CA . HIS A 1 165 ? 5.232 -9.533 -1.345 1.00 97.12 165 HIS A CA 1
ATOM 1243 C C . HIS A 1 165 ? 4.005 -9.201 -0.470 1.00 97.12 165 HIS A C 1
ATOM 1245 O O . HIS A 1 165 ? 4.140 -9.089 0.753 1.00 97.12 165 HIS A O 1
ATOM 1251 N N . PRO A 1 166 ? 2.781 -9.130 -1.041 1.00 94.19 166 PRO A N 1
ATOM 1252 C CA . PRO A 1 166 ? 1.562 -8.782 -0.298 1.00 94.19 166 PRO A CA 1
ATOM 1253 C C . PRO A 1 166 ? 1.239 -9.714 0.884 1.00 94.19 166 PRO A C 1
ATOM 1255 O O . PRO A 1 166 ? 0.646 -9.288 1.875 1.00 94.19 166 PRO A O 1
ATOM 1258 N N . GLY A 1 167 ? 1.663 -10.985 0.815 1.00 92.50 167 GLY A N 1
ATOM 1259 C CA . GLY A 1 167 ? 1.547 -11.952 1.920 1.00 92.50 167 GLY A CA 1
ATOM 1260 C C . GLY A 1 167 ? 2.441 -11.632 3.129 1.00 92.50 167 GLY A C 1
ATOM 1261 O O . GLY A 1 167 ? 2.228 -12.156 4.222 1.00 92.50 167 GLY A O 1
ATOM 1262 N N . GLY A 1 168 ? 3.401 -10.728 2.948 1.00 96.56 168 GLY A N 1
ATOM 1263 C CA . GLY A 1 168 ? 4.331 -10.253 3.955 1.00 96.56 168 GLY A CA 1
ATOM 1264 C C . GLY A 1 168 ? 5.616 -11.063 4.072 1.00 96.56 168 GLY A C 1
ATOM 1265 O O . GLY A 1 168 ? 5.733 -12.194 3.607 1.00 96.56 168 GLY A O 1
ATOM 1266 N N . LEU A 1 169 ? 6.594 -10.460 4.743 1.00 97.31 169 LEU A N 1
ATOM 1267 C CA . LEU A 1 169 ? 7.926 -11.006 4.973 1.00 97.31 169 LEU A CA 1
ATOM 1268 C C . LEU A 1 169 ? 8.292 -10.936 6.460 1.00 97.31 169 LEU A C 1
ATOM 1270 O O . LEU A 1 169 ? 7.939 -9.991 7.167 1.00 97.31 169 LEU A O 1
ATOM 1274 N N . ASN A 1 170 ? 9.018 -11.930 6.967 1.00 97.06 170 ASN A N 1
ATOM 1275 C CA . ASN A 1 170 ? 9.653 -11.817 8.283 1.00 97.06 170 ASN A CA 1
ATOM 1276 C C . ASN A 1 170 ? 10.962 -11.004 8.188 1.00 97.06 170 ASN A C 1
ATOM 1278 O O . ASN A 1 170 ? 11.402 -10.620 7.101 1.00 97.06 170 ASN A O 1
ATOM 1282 N N . ALA A 1 171 ? 11.564 -10.697 9.341 1.00 96.56 171 ALA A N 1
ATOM 1283 C CA . ALA A 1 171 ? 12.775 -9.876 9.397 1.00 96.56 171 ALA A CA 1
ATOM 1284 C C . ALA A 1 171 ? 13.960 -10.562 8.702 1.00 96.56 171 ALA A C 1
ATOM 1286 O O . ALA A 1 171 ? 14.750 -9.904 8.032 1.00 96.56 171 ALA A O 1
ATOM 1287 N N . GLU A 1 172 ? 14.059 -11.880 8.856 1.00 96.12 172 GLU A N 1
ATOM 1288 C CA . GLU A 1 172 ? 15.113 -12.723 8.303 1.00 96.12 172 GLU A CA 1
ATOM 1289 C C . GLU A 1 172 ? 15.078 -12.711 6.772 1.00 96.12 172 GLU A C 1
ATOM 1291 O O . GLU A 1 172 ? 16.093 -12.469 6.122 1.00 96.12 172 GLU A O 1
ATOM 1296 N N . ARG A 1 173 ? 13.890 -12.877 6.183 1.00 96.62 173 ARG A N 1
ATOM 1297 C CA . ARG A 1 173 ? 13.709 -12.863 4.732 1.00 96.62 173 ARG A CA 1
ATOM 1298 C C . ARG A 1 173 ? 13.928 -11.477 4.138 1.00 96.62 173 ARG A C 1
ATOM 1300 O O . ARG A 1 173 ? 14.562 -11.380 3.094 1.00 96.62 173 ARG A O 1
ATOM 1307 N N . LEU A 1 174 ? 13.452 -10.414 4.792 1.00 96.81 174 LEU A N 1
ATOM 1308 C CA . LEU A 1 174 ? 13.751 -9.041 4.367 1.00 96.81 174 LEU A CA 1
ATOM 1309 C C . LEU A 1 174 ? 15.259 -8.768 4.383 1.00 96.81 174 LEU A C 1
ATOM 1311 O O . LEU A 1 174 ? 15.780 -8.206 3.427 1.00 96.81 174 LEU A O 1
ATOM 1315 N N . ALA A 1 175 ? 15.966 -9.189 5.435 1.00 96.62 175 ALA A N 1
ATOM 1316 C CA . ALA A 1 175 ? 17.413 -9.009 5.530 1.00 96.62 175 ALA A CA 1
ATOM 1317 C C . ALA A 1 175 ? 18.150 -9.726 4.389 1.00 96.62 175 ALA A C 1
ATOM 1319 O O . ALA A 1 175 ? 19.021 -9.125 3.761 1.00 96.62 175 ALA A O 1
ATOM 1320 N N . LEU A 1 176 ? 17.743 -10.961 4.080 1.00 96.12 176 LEU A N 1
ATOM 1321 C CA . LEU A 1 176 ? 18.287 -11.737 2.967 1.00 96.12 176 LEU A CA 1
ATOM 1322 C C . LEU A 1 176 ? 18.041 -11.059 1.608 1.00 96.12 176 LEU A C 1
ATOM 1324 O O . LEU A 1 176 ? 18.946 -10.983 0.786 1.00 96.12 176 LEU A O 1
ATOM 1328 N N . LEU A 1 177 ? 16.838 -10.538 1.359 1.00 96.56 177 LEU A N 1
ATOM 1329 C CA . LEU A 1 177 ? 16.515 -9.861 0.093 1.00 96.56 177 LEU A CA 1
ATOM 1330 C C . LEU A 1 177 ? 17.251 -8.517 -0.060 1.00 96.56 177 LEU A C 1
ATOM 1332 O O . LEU A 1 177 ? 17.605 -8.114 -1.167 1.00 96.56 177 LEU A O 1
ATOM 1336 N N . LEU A 1 178 ? 17.507 -7.819 1.049 1.00 95.31 178 LEU A N 1
ATOM 1337 C CA . LEU A 1 178 ? 18.207 -6.533 1.041 1.00 95.31 178 LEU A CA 1
ATOM 1338 C C . LEU A 1 178 ? 19.725 -6.672 0.902 1.00 95.31 178 LEU A C 1
ATOM 1340 O O . LEU A 1 178 ? 20.344 -5.833 0.254 1.00 95.31 178 LEU A O 1
ATOM 1344 N N . HIS A 1 179 ? 20.326 -7.683 1.530 1.00 92.50 179 HIS A N 1
ATOM 1345 C CA . HIS A 1 179 ? 21.779 -7.759 1.728 1.00 92.50 179 HIS A CA 1
ATOM 1346 C C . HIS A 1 179 ? 22.394 -9.136 1.428 1.00 92.50 179 HIS A C 1
ATOM 1348 O O . HIS A 1 179 ? 23.597 -9.324 1.617 1.00 92.50 179 HIS A O 1
ATOM 1354 N N . GLY A 1 180 ? 21.597 -10.110 0.991 1.00 91.31 180 GLY A N 1
ATOM 1355 C CA . GLY A 1 180 ? 22.029 -11.501 0.874 1.00 91.31 180 GLY A CA 1
ATOM 1356 C C . GLY A 1 180 ? 22.359 -12.122 2.235 1.00 91.31 180 GLY A C 1
ATOM 1357 O O . GLY A 1 180 ? 21.821 -11.722 3.268 1.00 91.31 180 GLY A O 1
ATOM 1358 N N . GLU A 1 181 ? 23.272 -13.093 2.236 1.00 88.62 181 GLU A N 1
ATOM 1359 C CA . GLU A 1 181 ? 23.677 -13.873 3.422 1.00 88.62 181 GLU A CA 1
ATOM 1360 C C . GLU A 1 181 ? 24.247 -13.019 4.573 1.00 88.62 181 GLU A C 1
ATOM 1362 O O . GLU A 1 181 ? 24.252 -13.439 5.726 1.00 88.62 181 GLU A O 1
ATOM 1367 N N . HIS A 1 182 ? 24.695 -11.793 4.287 1.00 87.19 182 HIS A N 1
ATOM 1368 C CA . HIS A 1 182 ? 25.253 -10.868 5.282 1.00 87.19 182 HIS A CA 1
ATOM 1369 C C . HIS A 1 182 ? 24.193 -9.962 5.938 1.00 87.19 182 HIS A C 1
ATOM 1371 O O . HIS A 1 182 ? 24.530 -9.046 6.692 1.00 87.19 182 HIS A O 1
ATOM 1377 N N . GLY A 1 183 ? 22.909 -10.165 5.634 1.00 88.44 183 GLY A N 1
ATOM 1378 C CA . GLY A 1 183 ? 21.822 -9.347 6.160 1.00 88.44 183 GLY A CA 1
ATOM 1379 C C . GLY A 1 183 ? 21.605 -9.513 7.664 1.00 88.44 183 GLY A C 1
ATOM 1380 O O . GLY A 1 183 ? 21.584 -10.621 8.189 1.00 88.44 183 GLY A O 1
ATOM 1381 N N . ASN A 1 184 ? 21.364 -8.399 8.364 1.00 94.12 184 ASN A N 1
ATOM 1382 C CA . ASN A 1 184 ? 21.059 -8.402 9.796 1.00 94.12 184 ASN A CA 1
ATOM 1383 C C . ASN A 1 184 ? 19.554 -8.151 10.057 1.00 94.12 184 ASN A C 1
ATOM 1385 O O . ASN A 1 184 ? 19.084 -7.018 9.887 1.00 94.12 184 ASN A O 1
ATOM 1389 N N . PRO A 1 185 ? 18.793 -9.154 10.544 1.00 95.88 185 PRO A N 1
ATOM 1390 C CA . PRO A 1 185 ? 17.365 -9.011 10.839 1.00 95.88 185 PRO A CA 1
ATOM 1391 C C . PRO A 1 185 ? 17.057 -7.949 11.904 1.00 95.88 185 PRO A C 1
ATOM 1393 O O . PRO A 1 185 ? 15.986 -7.345 11.891 1.00 95.88 185 PRO A O 1
ATOM 1396 N N . THR A 1 186 ? 17.975 -7.690 12.837 1.00 96.75 186 THR A N 1
ATOM 1397 C CA . THR A 1 186 ? 17.799 -6.666 13.877 1.00 96.75 186 THR A CA 1
ATOM 1398 C C . THR A 1 186 ? 17.797 -5.263 13.279 1.00 96.75 186 THR A C 1
ATOM 1400 O O . THR A 1 186 ? 16.933 -4.460 13.629 1.00 96.75 186 THR A O 1
ATOM 1403 N N . THR A 1 187 ? 18.681 -4.983 12.319 1.00 95.06 187 THR A N 1
ATOM 1404 C CA . THR A 1 187 ? 18.696 -3.703 11.593 1.00 95.06 187 THR A CA 1
ATOM 1405 C C . THR A 1 187 ? 17.394 -3.498 10.821 1.00 95.06 187 THR A C 1
ATOM 1407 O O . THR A 1 187 ? 16.790 -2.432 10.905 1.00 95.06 187 THR A O 1
ATOM 1410 N N . VAL A 1 188 ? 16.888 -4.544 10.159 1.00 96.06 188 VAL A N 1
ATOM 1411 C CA . VAL A 1 188 ? 15.592 -4.495 9.461 1.00 96.06 188 VAL A CA 1
ATOM 1412 C C . VAL A 1 188 ? 14.450 -4.146 10.417 1.00 96.06 188 VAL A C 1
ATOM 1414 O O . VAL A 1 188 ? 13.606 -3.314 10.088 1.00 96.06 188 VAL A O 1
ATOM 1417 N N . ARG A 1 189 ? 14.421 -4.732 11.622 1.00 96.69 189 ARG A N 1
ATOM 1418 C CA . ARG A 1 189 ? 13.398 -4.409 12.634 1.00 96.69 189 ARG A CA 1
ATOM 1419 C C . ARG A 1 189 ? 13.423 -2.927 13.019 1.00 96.69 189 ARG A C 1
ATOM 1421 O O . ARG A 1 189 ? 12.356 -2.337 13.186 1.00 96.69 189 ARG A O 1
ATOM 1428 N N . VAL A 1 190 ? 14.613 -2.330 13.129 1.00 97.31 190 VAL A N 1
ATOM 1429 C CA . VAL A 1 190 ? 14.781 -0.896 13.421 1.00 97.31 190 VAL A CA 1
ATOM 1430 C C . VAL A 1 190 ? 14.263 -0.035 12.270 1.00 97.31 190 VAL A C 1
ATOM 1432 O O . VAL A 1 190 ? 13.493 0.893 12.517 1.00 97.31 190 VAL A O 1
ATOM 1435 N N . GLU A 1 191 ? 14.615 -0.352 11.023 1.00 97.25 191 GLU A N 1
ATOM 1436 C CA . GLU A 1 191 ? 14.132 0.413 9.864 1.00 97.25 191 GLU A CA 1
ATOM 1437 C C . GLU A 1 191 ? 12.612 0.287 9.688 1.00 97.25 191 GLU A C 1
ATOM 1439 O O . GLU A 1 191 ? 11.930 1.286 9.485 1.00 97.25 191 GLU A O 1
ATOM 1444 N N . ILE A 1 192 ? 12.034 -0.903 9.885 1.00 97.00 192 ILE A N 1
ATOM 1445 C CA . ILE A 1 192 ? 10.573 -1.074 9.883 1.00 97.00 192 ILE A CA 1
ATOM 1446 C C . ILE A 1 192 ? 9.913 -0.240 10.984 1.00 97.00 192 ILE A C 1
ATOM 1448 O O . ILE A 1 192 ? 8.864 0.363 10.758 1.00 97.00 192 ILE A O 1
ATOM 1452 N N . HIS A 1 193 ? 10.499 -0.198 12.181 1.00 95.81 193 HIS A N 1
ATOM 1453 C CA . HIS A 1 193 ? 9.982 0.639 13.257 1.00 95.81 193 HIS A CA 1
ATOM 1454 C C . HIS A 1 193 ? 9.998 2.128 12.867 1.00 95.81 193 HIS A C 1
ATOM 1456 O O . HIS A 1 193 ? 9.009 2.824 13.089 1.00 95.81 193 HIS A O 1
ATOM 1462 N N . ARG A 1 194 ? 11.065 2.608 12.215 1.00 96.81 194 ARG A N 1
ATOM 1463 C CA . ARG A 1 194 ? 11.134 3.982 11.686 1.00 96.81 194 ARG A CA 1
ATOM 1464 C C . ARG A 1 194 ? 10.077 4.239 10.616 1.00 96.81 194 ARG A C 1
ATOM 1466 O O . ARG A 1 194 ? 9.355 5.225 10.727 1.00 96.81 194 ARG A O 1
ATOM 1473 N N . ILE A 1 195 ? 9.920 3.336 9.648 1.00 97.25 195 ILE A N 1
ATOM 1474 C CA . ILE A 1 195 ? 8.878 3.424 8.612 1.00 97.25 195 ILE A CA 1
ATOM 1475 C C . ILE A 1 195 ? 7.492 3.526 9.255 1.00 97.25 195 ILE A C 1
ATOM 1477 O O . ILE A 1 195 ? 6.715 4.405 8.901 1.00 97.25 195 ILE A O 1
ATOM 1481 N N . ARG A 1 196 ? 7.192 2.678 10.245 1.00 95.38 196 ARG A N 1
ATOM 1482 C CA . ARG A 1 196 ? 5.904 2.684 10.959 1.00 95.38 196 ARG A CA 1
ATOM 1483 C C . ARG A 1 196 ? 5.655 3.964 11.753 1.00 95.38 196 ARG A C 1
ATOM 1485 O O . ARG A 1 196 ? 4.500 4.339 11.920 1.00 95.38 196 ARG A O 1
ATOM 1492 N N . ASN A 1 197 ? 6.700 4.630 12.236 1.00 93.00 197 ASN A N 1
ATOM 1493 C CA . ASN A 1 197 ? 6.557 5.915 12.920 1.00 93.00 197 ASN A CA 1
ATOM 1494 C C . ASN A 1 197 ? 6.350 7.077 11.943 1.00 93.00 197 ASN A C 1
ATOM 1496 O O . ASN A 1 197 ? 5.650 8.021 12.288 1.00 93.00 197 ASN A O 1
ATOM 1500 N N . VAL A 1 198 ? 6.929 7.007 10.740 1.00 93.12 198 VAL A N 1
ATOM 1501 C CA . VAL A 1 198 ? 6.794 8.059 9.718 1.00 93.12 198 VAL A CA 1
ATOM 1502 C C . VAL A 1 198 ? 5.485 7.929 8.938 1.00 93.12 198 VAL A C 1
ATOM 1504 O O . VAL A 1 198 ? 4.788 8.919 8.761 1.00 93.12 198 VAL A O 1
ATOM 1507 N N . LEU A 1 199 ? 5.146 6.720 8.483 1.00 93.62 199 LEU A N 1
ATOM 1508 C CA . LEU A 1 199 ? 3.973 6.457 7.637 1.00 93.62 199 LEU A CA 1
ATOM 1509 C C . LEU A 1 199 ? 2.724 6.057 8.434 1.00 93.62 199 LEU A C 1
ATOM 1511 O O . LEU A 1 199 ? 1.638 5.968 7.875 1.00 93.62 199 LEU A O 1
ATOM 1515 N N . GLY A 1 200 ? 2.867 5.792 9.732 1.00 87.44 200 GLY A N 1
ATOM 1516 C CA . GLY A 1 200 ? 1.785 5.339 10.600 1.00 87.44 200 GLY A CA 1
ATOM 1517 C C . GLY A 1 200 ? 1.779 3.825 10.829 1.00 87.44 200 GLY A C 1
ATOM 1518 O O . GLY A 1 200 ? 2.093 3.006 9.960 1.00 87.44 200 GLY A O 1
ATOM 1519 N N . GLN A 1 201 ? 1.388 3.430 12.044 1.00 87.44 201 GLN A N 1
ATOM 1520 C CA . GLN A 1 201 ? 1.421 2.028 12.475 1.00 87.44 201 GLN A CA 1
ATOM 1521 C C . GLN A 1 201 ? 0.373 1.139 11.791 1.00 87.44 201 GLN A C 1
ATOM 1523 O O . GLN A 1 201 ? 0.448 -0.090 11.892 1.00 87.44 201 GLN A O 1
ATOM 1528 N N . ASP A 1 202 ? -0.606 1.746 11.123 1.00 87.06 202 ASP A N 1
ATOM 1529 C CA . ASP A 1 202 ? -1.636 1.038 10.372 1.00 87.06 202 ASP A 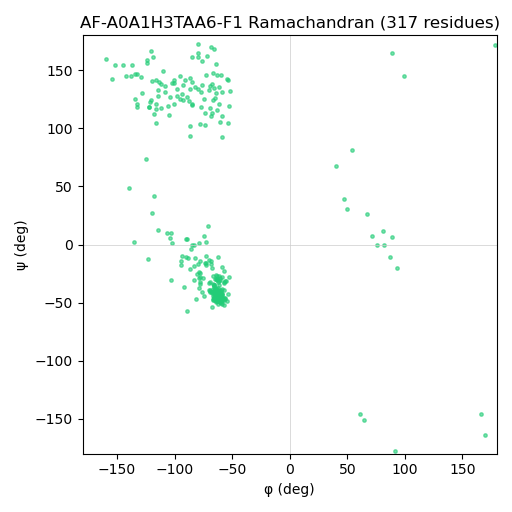CA 1
ATOM 1530 C C . ASP A 1 202 ? -1.220 0.712 8.936 1.00 87.06 202 ASP A C 1
ATOM 1532 O O . ASP A 1 202 ? -1.727 -0.267 8.395 1.00 87.06 202 ASP A O 1
ATOM 1536 N N . VAL A 1 203 ? -0.237 1.425 8.373 1.00 93.88 203 VAL A N 1
ATOM 1537 C CA . VAL A 1 203 ? 0.249 1.203 7.002 1.00 93.88 203 VAL A CA 1
ATOM 1538 C C . VAL A 1 203 ? 1.097 -0.061 6.898 1.00 93.88 203 VAL A C 1
ATOM 1540 O O . VAL A 1 203 ? 0.908 -0.847 5.975 1.00 93.88 203 VAL A O 1
ATOM 1543 N N . VAL A 1 204 ? 2.009 -0.300 7.847 1.00 94.38 204 VAL A N 1
ATOM 1544 C CA . VAL A 1 204 ? 2.853 -1.509 7.867 1.00 94.38 204 VAL A CA 1
ATOM 1545 C C . VAL A 1 204 ? 2.569 -2.323 9.124 1.00 94.38 204 VAL A C 1
ATOM 1547 O O . VAL A 1 204 ? 2.904 -1.918 10.242 1.00 94.38 204 VAL A O 1
ATOM 1550 N N . LYS A 1 205 ? 1.972 -3.506 8.951 1.00 91.50 205 LYS A N 1
ATOM 1551 C CA . LYS A 1 205 ? 1.629 -4.415 10.054 1.00 91.50 205 LYS A CA 1
ATOM 1552 C C . LYS A 1 205 ? 2.764 -5.391 10.338 1.00 91.50 205 LYS A C 1
ATOM 1554 O O . LYS A 1 205 ? 3.386 -5.856 9.393 1.00 91.50 205 LYS A O 1
ATOM 1559 N N . PRO A 1 206 ? 3.048 -5.722 11.611 1.00 92.12 206 PRO A N 1
ATOM 1560 C CA . PRO A 1 206 ? 4.025 -6.748 11.966 1.00 92.12 206 PRO A CA 1
ATOM 1561 C C . PRO A 1 206 ? 3.449 -8.170 11.827 1.00 92.12 206 PRO A C 1
ATOM 1563 O O . PRO A 1 206 ? 2.234 -8.354 11.826 1.00 92.12 206 PRO A O 1
ATOM 1566 N N . ARG A 1 207 ? 4.346 -9.173 11.820 1.00 87.25 207 ARG A N 1
ATOM 1567 C CA . ARG A 1 207 ? 4.053 -10.623 11.905 1.00 87.25 207 ARG A CA 1
ATOM 1568 C C . ARG A 1 207 ? 3.048 -11.154 10.849 1.00 87.25 207 ARG A C 1
ATOM 1570 O O . ARG A 1 207 ? 1.881 -11.365 11.176 1.00 87.25 207 ARG A O 1
ATOM 1577 N N . PRO A 1 208 ? 3.487 -11.441 9.609 1.00 92.44 208 PRO A N 1
ATOM 1578 C CA . PRO A 1 208 ? 4.715 -10.956 8.974 1.00 92.44 208 PRO A CA 1
ATOM 1579 C C . PRO A 1 208 ? 4.599 -9.464 8.620 1.00 92.44 208 PRO A C 1
ATOM 1581 O O . PRO A 1 208 ? 3.492 -8.918 8.594 1.00 92.44 208 PRO A O 1
ATOM 1584 N N . TYR A 1 209 ? 5.736 -8.801 8.382 1.00 96.81 209 TYR A N 1
ATOM 1585 C CA . TYR A 1 209 ? 5.751 -7.419 7.904 1.00 96.81 209 TYR A CA 1
ATOM 1586 C C . TYR A 1 209 ? 5.057 -7.334 6.551 1.00 96.81 209 TYR A C 1
ATOM 1588 O O . TYR A 1 209 ? 5.471 -8.020 5.625 1.00 96.81 209 TYR A O 1
ATOM 1596 N N . ARG A 1 210 ? 3.997 -6.530 6.445 1.00 96.75 210 ARG A N 1
ATOM 1597 C CA . ARG A 1 210 ? 3.223 -6.345 5.209 1.00 96.75 210 ARG A CA 1
ATOM 1598 C C . ARG A 1 210 ? 2.580 -4.970 5.158 1.00 96.75 210 ARG A C 1
ATOM 1600 O O . ARG A 1 210 ? 2.284 -4.395 6.209 1.00 96.75 210 ARG A O 1
ATOM 1607 N N . ILE A 1 211 ? 2.320 -4.488 3.949 1.00 96.94 211 ILE A N 1
ATOM 1608 C CA . ILE A 1 211 ? 1.519 -3.285 3.725 1.00 96.94 211 ILE A CA 1
ATOM 1609 C C . ILE A 1 211 ? 0.043 -3.642 3.965 1.00 96.94 211 ILE A C 1
ATOM 1611 O O . ILE A 1 211 ? -0.475 -4.599 3.399 1.00 96.94 211 ILE A O 1
ATOM 1615 N N . ALA A 1 212 ? -0.620 -2.904 4.853 1.00 93.06 212 ALA A N 1
ATOM 1616 C CA . ALA A 1 212 ? -2.039 -3.035 5.191 1.00 93.06 212 ALA A CA 1
ATOM 1617 C C . ALA A 1 212 ? -2.804 -1.748 4.837 1.00 93.06 212 ALA A C 1
ATOM 1619 O O . ALA A 1 212 ? -3.645 -1.267 5.596 1.00 93.06 212 ALA A O 1
ATOM 1620 N N . ALA A 1 213 ? -2.468 -1.205 3.673 1.00 93.75 213 ALA A N 1
ATOM 1621 C CA . ALA A 1 213 ? -3.022 -0.009 3.064 1.00 93.75 213 ALA A CA 1
ATOM 1622 C C . ALA A 1 213 ? -3.544 -0.362 1.664 1.00 93.75 213 ALA A C 1
ATOM 1624 O O . ALA A 1 213 ? -3.114 -1.360 1.079 1.00 93.75 213 ALA A O 1
ATOM 1625 N N . ASP A 1 214 ? -4.453 0.452 1.139 1.00 93.94 214 ASP A N 1
ATOM 1626 C CA . ASP A 1 214 ? -4.810 0.401 -0.275 1.00 93.94 214 ASP A CA 1
ATOM 1627 C C . ASP A 1 214 ? -3.638 1.014 -1.048 1.00 93.94 214 ASP A C 1
ATOM 1629 O O . ASP A 1 214 ? -3.402 2.222 -0.985 1.00 93.94 214 ASP A O 1
ATOM 1633 N N . LEU A 1 215 ? -2.837 0.140 -1.659 1.00 96.81 215 LEU A N 1
ATOM 1634 C CA . LEU A 1 215 ? -1.557 0.476 -2.269 1.00 96.81 215 LEU A CA 1
ATOM 1635 C C . LEU A 1 215 ? -1.726 0.797 -3.755 1.00 96.81 215 LEU A C 1
ATOM 1637 O O . LEU A 1 215 ? -2.160 -0.054 -4.526 1.00 96.81 215 LEU A O 1
ATOM 1641 N N . ASP A 1 216 ? -1.275 1.982 -4.136 1.00 97.06 216 ASP A N 1
ATOM 1642 C CA . ASP A 1 216 ? -0.963 2.371 -5.504 1.00 97.06 216 ASP A CA 1
ATOM 1643 C C . ASP A 1 216 ? 0.558 2.556 -5.631 1.00 97.06 216 ASP A C 1
ATOM 1645 O O . ASP A 1 216 ? 1.216 3.072 -4.725 1.00 97.06 216 ASP A O 1
ATOM 1649 N N . SER A 1 217 ? 1.161 2.096 -6.720 1.00 97.62 217 SER A N 1
ATOM 1650 C CA . SER A 1 217 ? 2.597 2.283 -6.932 1.00 97.62 217 SER A CA 1
ATOM 1651 C C . SER A 1 217 ? 2.946 2.266 -8.406 1.00 97.62 217 SER A C 1
ATOM 1653 O O . SER A 1 217 ? 2.422 1.445 -9.154 1.00 97.62 217 SER A O 1
ATOM 1655 N N . ASP A 1 218 ? 3.895 3.112 -8.793 1.00 97.31 218 ASP A N 1
ATOM 1656 C CA . ASP A 1 218 ? 4.459 3.129 -10.145 1.00 97.31 218 ASP A CA 1
ATOM 1657 C C . ASP A 1 218 ? 5.100 1.784 -10.535 1.00 97.31 218 ASP A C 1
ATOM 1659 O O . ASP A 1 218 ? 4.904 1.304 -11.649 1.00 97.31 218 ASP A O 1
ATOM 1663 N N . LEU A 1 219 ? 5.775 1.114 -9.595 1.00 97.50 219 LEU A N 1
ATOM 1664 C CA . LEU A 1 219 ? 6.261 -0.260 -9.759 1.00 97.50 219 LEU A CA 1
ATOM 1665 C C . LEU A 1 219 ? 5.116 -1.249 -10.044 1.00 97.50 219 LEU A C 1
ATOM 1667 O O . LEU A 1 219 ? 5.219 -2.082 -10.944 1.00 97.50 219 LEU A O 1
ATOM 1671 N N . GLY A 1 220 ? 4.029 -1.173 -9.273 1.00 96.81 220 GLY A N 1
ATOM 1672 C CA . GLY A 1 220 ? 2.851 -2.018 -9.465 1.00 96.81 220 GLY A CA 1
ATOM 1673 C C . GLY A 1 220 ? 2.197 -1.784 -10.825 1.00 96.81 220 GLY A C 1
ATOM 1674 O O . GLY A 1 220 ? 1.928 -2.749 -11.536 1.00 96.81 220 GLY A O 1
ATOM 1675 N N . ALA A 1 221 ? 2.025 -0.519 -11.213 1.00 97.25 221 ALA A N 1
ATOM 1676 C CA . ALA A 1 221 ? 1.459 -0.127 -12.499 1.00 97.25 221 ALA A CA 1
ATOM 1677 C C . ALA A 1 221 ? 2.316 -0.613 -13.681 1.00 97.25 221 ALA A C 1
ATOM 1679 O O . ALA A 1 221 ? 1.782 -1.187 -14.631 1.00 97.25 221 ALA A O 1
ATOM 1680 N N . LEU A 1 222 ? 3.647 -0.482 -13.594 1.00 97.06 222 LEU A N 1
ATOM 1681 C CA . LEU A 1 222 ? 4.568 -1.019 -14.598 1.00 97.06 222 LEU A CA 1
ATOM 1682 C C . LEU A 1 222 ? 4.441 -2.544 -14.726 1.00 97.06 222 LEU A C 1
ATOM 1684 O O . LEU A 1 222 ? 4.278 -3.057 -15.832 1.00 97.06 222 LEU A O 1
ATOM 1688 N N . ARG A 1 223 ? 4.472 -3.282 -13.608 1.00 96.38 223 ARG A N 1
ATOM 1689 C CA . ARG A 1 223 ? 4.326 -4.750 -13.607 1.00 96.38 223 ARG A CA 1
ATOM 1690 C C . ARG A 1 223 ? 2.998 -5.192 -14.209 1.00 96.38 223 ARG A C 1
ATOM 1692 O O . ARG A 1 223 ? 2.949 -6.166 -14.958 1.00 96.38 223 ARG A O 1
ATOM 1699 N N . GLU A 1 224 ? 1.927 -4.478 -13.890 1.00 96.62 224 GLU A N 1
ATOM 1700 C CA . GLU A 1 224 ? 0.601 -4.766 -14.413 1.00 96.62 224 GLU A CA 1
ATOM 1701 C C . GLU A 1 224 ? 0.540 -4.539 -15.932 1.00 96.62 224 GLU A C 1
ATOM 1703 O O . GLU A 1 224 ? 0.080 -5.420 -16.663 1.00 96.62 224 GLU A O 1
ATOM 1708 N N . ALA A 1 225 ? 1.075 -3.417 -16.425 1.00 97.00 225 ALA A N 1
ATOM 1709 C CA . ALA A 1 225 ? 1.157 -3.115 -17.855 1.00 97.00 225 ALA A CA 1
ATOM 1710 C C . ALA A 1 225 ? 1.994 -4.155 -18.617 1.00 97.00 225 ALA A C 1
ATOM 1712 O O . ALA A 1 225 ? 1.541 -4.681 -19.636 1.00 97.00 225 ALA A O 1
ATOM 1713 N N . LEU A 1 226 ? 3.159 -4.531 -18.076 1.00 96.31 226 LEU A N 1
ATOM 1714 C CA . LEU A 1 226 ? 4.002 -5.593 -18.632 1.00 96.31 226 LEU A CA 1
ATOM 1715 C C . LEU A 1 226 ? 3.256 -6.932 -18.696 1.00 96.31 226 LEU A C 1
ATOM 1717 O O . LEU A 1 226 ? 3.290 -7.598 -19.727 1.00 96.31 226 LEU A O 1
ATOM 1721 N N . SER A 1 227 ? 2.525 -7.310 -17.640 1.00 96.25 227 SER A N 1
ATOM 1722 C CA . SER A 1 227 ? 1.766 -8.570 -17.619 1.00 96.25 227 SER A CA 1
ATOM 1723 C C . SER A 1 227 ? 0.631 -8.616 -18.650 1.00 96.25 227 SER A C 1
ATOM 1725 O O . SER A 1 227 ? 0.303 -9.686 -19.162 1.00 96.25 227 SER A O 1
ATOM 1727 N N . ARG A 1 228 ? 0.049 -7.456 -18.982 1.00 97.12 228 ARG A N 1
ATOM 1728 C CA . ARG A 1 228 ? -0.975 -7.309 -20.025 1.00 97.12 228 ARG A CA 1
ATOM 1729 C C . ARG A 1 228 ? -0.403 -7.196 -21.438 1.00 97.12 228 ARG A C 1
ATOM 1731 O O . ARG A 1 228 ? -1.172 -7.264 -22.392 1.00 97.12 228 ARG A O 1
ATOM 1738 N N . GLY A 1 229 ? 0.909 -7.008 -21.581 1.00 96.62 229 GLY A N 1
ATOM 1739 C CA . GLY A 1 229 ? 1.538 -6.687 -22.863 1.00 96.62 229 GLY A CA 1
ATOM 1740 C C . GLY A 1 229 ? 1.158 -5.299 -23.391 1.00 96.62 229 GLY A C 1
ATOM 1741 O O . GLY A 1 229 ? 1.166 -5.081 -24.601 1.00 96.62 229 GLY A O 1
ATOM 1742 N N . ASP A 1 230 ? 0.811 -4.365 -22.506 1.00 96.62 230 ASP A N 1
ATOM 1743 C CA . ASP A 1 230 ? 0.464 -2.992 -22.873 1.00 96.62 230 ASP A CA 1
ATOM 1744 C C . ASP A 1 230 ? 1.735 -2.136 -22.955 1.00 96.62 230 ASP A C 1
ATOM 1746 O O . ASP A 1 230 ? 2.242 -1.627 -21.953 1.00 96.62 230 ASP A O 1
ATOM 1750 N N . ALA A 1 231 ? 2.292 -2.037 -24.164 1.00 95.25 231 ALA A N 1
ATOM 1751 C CA . ALA A 1 231 ? 3.551 -1.341 -24.415 1.00 95.25 231 ALA A CA 1
ATOM 1752 C C . ALA A 1 231 ? 3.459 0.172 -24.160 1.00 95.25 231 ALA A C 1
ATOM 1754 O O . ALA A 1 231 ? 4.430 0.771 -23.698 1.00 95.25 231 ALA A O 1
ATOM 1755 N N . GLU A 1 232 ? 2.308 0.784 -24.448 1.00 95.06 232 GLU A N 1
ATOM 1756 C CA . GLU A 1 232 ? 2.086 2.212 -24.221 1.00 95.06 232 GLU A CA 1
ATOM 1757 C C . GLU A 1 232 ? 2.078 2.524 -22.728 1.00 95.06 232 GLU A C 1
ATOM 1759 O O . GLU A 1 232 ? 2.887 3.340 -22.280 1.00 95.06 232 GLU A O 1
ATOM 1764 N N . ALA A 1 233 ? 1.245 1.815 -21.959 1.00 95.69 233 ALA A N 1
ATOM 1765 C CA . ALA A 1 233 ? 1.149 2.011 -20.516 1.00 95.69 233 ALA A CA 1
ATOM 1766 C C . ALA A 1 233 ? 2.459 1.655 -19.793 1.00 95.69 233 ALA A C 1
ATOM 1768 O O . ALA A 1 233 ? 2.861 2.341 -18.854 1.00 95.69 233 ALA A O 1
ATOM 1769 N N . ALA A 1 234 ? 3.176 0.615 -20.234 1.00 95.38 234 ALA A N 1
ATOM 1770 C CA . ALA A 1 234 ? 4.463 0.257 -19.638 1.00 95.38 234 ALA A CA 1
ATOM 1771 C C . ALA A 1 234 ? 5.519 1.358 -19.856 1.00 95.38 234 ALA A C 1
ATOM 1773 O O . ALA A 1 234 ? 6.286 1.679 -18.946 1.00 95.38 234 ALA A O 1
ATOM 1774 N N . LEU A 1 235 ? 5.538 1.987 -21.038 1.00 93.69 235 LEU A N 1
ATOM 1775 C CA . LEU A 1 235 ? 6.467 3.077 -21.347 1.00 93.69 235 LEU A CA 1
ATOM 1776 C C . LEU A 1 235 ? 6.120 4.402 -20.652 1.00 93.69 235 LEU A C 1
ATOM 1778 O O . LEU A 1 235 ? 6.985 5.277 -20.579 1.00 93.69 235 LEU A O 1
ATOM 1782 N N . ASP A 1 236 ? 4.907 4.571 -20.119 1.00 93.31 236 ASP A N 1
ATOM 1783 C CA . ASP A 1 236 ? 4.568 5.699 -19.231 1.00 93.31 236 ASP A CA 1
ATOM 1784 C C . ASP A 1 236 ? 5.283 5.595 -17.870 1.00 93.31 236 ASP A C 1
ATOM 1786 O O . ASP A 1 236 ? 5.425 6.586 -17.149 1.00 93.31 236 ASP A O 1
ATOM 1790 N N . HIS A 1 237 ? 5.799 4.408 -17.538 1.00 90.31 237 HIS A N 1
ATOM 1791 C CA . HIS A 1 237 ? 6.508 4.103 -16.297 1.00 90.31 237 HIS A CA 1
ATOM 1792 C C . HIS A 1 237 ? 7.950 3.635 -16.534 1.00 90.31 237 HIS A C 1
ATOM 1794 O O . HIS A 1 237 ? 8.517 2.928 -15.708 1.00 90.31 237 HIS A O 1
ATOM 1800 N N . ALA A 1 238 ? 8.586 4.047 -17.633 1.00 84.44 238 ALA A N 1
ATOM 1801 C CA . ALA A 1 238 ? 9.909 3.562 -18.044 1.00 84.44 238 ALA A CA 1
ATOM 1802 C C . ALA A 1 238 ? 11.107 4.026 -17.174 1.00 84.44 238 ALA A C 1
ATOM 1804 O O . ALA A 1 238 ? 12.258 3.943 -17.605 1.00 84.44 238 ALA A O 1
ATOM 1805 N N . GLY A 1 239 ? 10.860 4.539 -15.967 1.00 89.31 239 GLY A N 1
ATOM 1806 C CA . GLY A 1 239 ? 11.910 4.879 -15.013 1.00 89.31 239 GLY A CA 1
ATOM 1807 C C . GLY A 1 239 ? 12.540 3.629 -14.395 1.00 89.31 239 GLY A C 1
ATOM 1808 O O . GLY A 1 239 ? 11.863 2.637 -14.134 1.00 89.31 239 GLY A O 1
ATOM 1809 N N . LEU A 1 240 ? 13.841 3.684 -14.108 1.00 92.31 240 LEU A N 1
ATOM 1810 C CA . LEU A 1 240 ? 14.546 2.593 -13.432 1.00 92.31 240 LEU A CA 1
ATOM 1811 C C . LEU A 1 240 ? 14.031 2.413 -12.001 1.00 92.31 240 LEU A C 1
ATOM 1813 O O . LEU A 1 240 ? 13.906 3.389 -11.266 1.00 92.31 240 LEU A O 1
ATOM 1817 N N . LEU A 1 241 ? 13.784 1.174 -11.571 1.00 96.69 241 LEU A N 1
ATOM 1818 C CA . LEU A 1 241 ? 13.442 0.892 -10.175 1.00 96.69 241 LEU A CA 1
ATOM 1819 C C . LEU A 1 241 ? 14.649 1.166 -9.274 1.00 96.69 241 LEU A C 1
ATOM 1821 O O . LEU A 1 241 ? 15.646 0.451 -9.352 1.00 96.69 241 LEU A O 1
ATOM 1825 N N . LEU A 1 242 ? 14.545 2.180 -8.408 1.00 96.88 242 LEU A N 1
ATOM 1826 C CA . LEU A 1 242 ? 15.563 2.550 -7.416 1.00 96.88 242 LEU A CA 1
ATOM 1827 C C . LEU A 1 242 ? 17.007 2.441 -7.969 1.00 96.88 242 LEU A C 1
ATOM 1829 O O . LEU A 1 242 ? 17.774 1.591 -7.510 1.00 96.88 242 LEU A O 1
ATOM 1833 N N . PRO A 1 243 ? 17.415 3.290 -8.936 1.00 94.44 243 PRO A N 1
ATOM 1834 C CA . PRO A 1 243 ? 18.654 3.112 -9.703 1.00 94.44 243 PRO A CA 1
ATOM 1835 C C . PRO A 1 243 ? 19.918 2.991 -8.834 1.00 94.44 243 PRO A C 1
ATOM 1837 O O . PRO A 1 243 ? 20.843 2.256 -9.169 1.00 94.44 243 PRO A O 1
ATOM 1840 N N . ARG A 1 244 ? 19.927 3.651 -7.669 1.00 94.94 244 ARG A N 1
ATOM 1841 C CA . ARG A 1 244 ? 21.037 3.648 -6.698 1.00 94.94 244 ARG A CA 1
ATOM 1842 C C . ARG A 1 244 ? 21.037 2.462 -5.722 1.00 94.94 244 ARG A C 1
ATOM 1844 O O . ARG A 1 244 ? 21.874 2.428 -4.824 1.00 94.94 244 ARG A O 1
ATOM 1851 N N . SER A 1 245 ? 20.068 1.552 -5.815 1.00 96.12 245 SER A N 1
ATOM 1852 C CA . SER A 1 245 ? 19.975 0.396 -4.922 1.00 96.12 245 SER A CA 1
ATOM 1853 C C . SER A 1 245 ? 20.973 -0.691 -5.308 1.00 96.12 245 SER A C 1
ATOM 1855 O O . SER A 1 245 ? 21.024 -1.133 -6.454 1.00 96.12 245 SER A O 1
ATOM 1857 N N . GLU A 1 246 ? 21.696 -1.178 -4.301 1.00 94.56 246 GLU A N 1
ATOM 1858 C CA . GLU A 1 246 ? 22.561 -2.359 -4.395 1.00 94.56 246 GLU A CA 1
ATOM 1859 C C . GLU A 1 246 ? 21.926 -3.605 -3.759 1.00 94.56 246 GLU A C 1
ATOM 1861 O O . GLU A 1 246 ? 22.590 -4.626 -3.578 1.00 94.56 246 GLU A O 1
ATOM 1866 N N . SER A 1 247 ? 20.640 -3.545 -3.394 1.00 95.44 247 SER A N 1
ATOM 1867 C CA . SER A 1 247 ? 19.930 -4.721 -2.888 1.00 95.44 247 SER A CA 1
ATOM 1868 C C . SER A 1 247 ? 19.848 -5.786 -3.975 1.00 95.44 247 SER A C 1
ATOM 1870 O O . SER A 1 247 ? 19.424 -5.514 -5.097 1.00 95.44 247 SER A O 1
ATOM 1872 N N . THR A 1 248 ? 20.215 -7.019 -3.623 1.00 91.75 248 THR A N 1
ATOM 1873 C CA . THR A 1 248 ? 20.223 -8.158 -4.551 1.00 91.75 248 THR A CA 1
ATOM 1874 C C . THR A 1 248 ? 18.856 -8.376 -5.194 1.00 91.75 248 THR A C 1
ATOM 1876 O O . THR A 1 248 ? 18.767 -8.513 -6.410 1.00 91.75 248 THR A O 1
ATOM 1879 N N . ALA A 1 249 ? 17.788 -8.342 -4.395 1.00 95.81 249 ALA A N 1
ATOM 1880 C CA . ALA A 1 249 ? 16.426 -8.514 -4.885 1.00 95.81 249 ALA A CA 1
ATOM 1881 C C . ALA A 1 249 ? 15.941 -7.332 -5.740 1.00 95.81 249 ALA A C 1
ATOM 1883 O O . ALA A 1 249 ? 15.2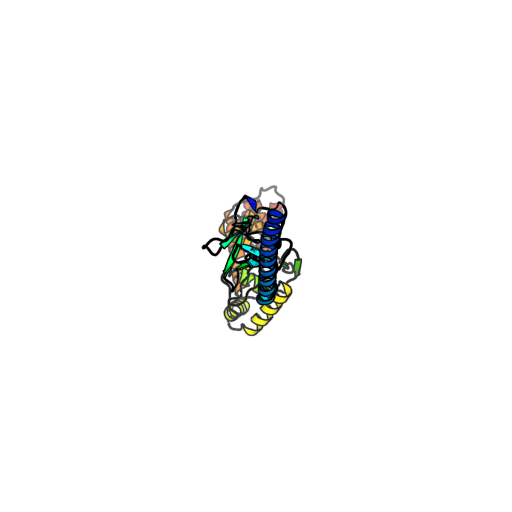99 -7.553 -6.761 1.00 95.81 249 ALA A O 1
ATOM 1884 N N . ILE A 1 250 ? 16.267 -6.090 -5.363 1.00 97.62 250 ILE A N 1
ATOM 1885 C CA . ILE A 1 250 ? 15.860 -4.903 -6.135 1.00 97.62 250 ILE A CA 1
ATOM 1886 C C . ILE A 1 250 ? 16.593 -4.831 -7.475 1.00 97.62 250 ILE A C 1
ATOM 1888 O O . ILE A 1 250 ? 15.980 -4.497 -8.483 1.00 97.62 250 ILE A O 1
ATOM 1892 N N . ARG A 1 251 ? 17.884 -5.183 -7.509 1.00 96.62 251 ARG A N 1
ATOM 1893 C CA . ARG A 1 251 ? 18.653 -5.273 -8.755 1.00 96.62 251 ARG A CA 1
ATOM 1894 C C . ARG A 1 251 ? 18.077 -6.331 -9.689 1.00 96.62 251 ARG A C 1
ATOM 1896 O O . ARG A 1 251 ? 17.828 -6.020 -10.844 1.00 96.62 251 ARG A O 1
ATOM 1903 N N . ALA A 1 252 ? 17.816 -7.532 -9.173 1.00 96.38 252 ALA A N 1
ATOM 1904 C CA . ALA A 1 252 ? 17.225 -8.609 -9.962 1.00 96.38 252 ALA A CA 1
ATOM 1905 C C . ALA A 1 252 ? 15.861 -8.209 -10.549 1.00 96.38 252 ALA A C 1
ATOM 1907 O O . ALA A 1 252 ? 15.642 -8.374 -11.744 1.00 96.38 252 ALA A O 1
ATOM 1908 N N . GLU A 1 253 ? 14.983 -7.617 -9.733 1.00 97.31 253 GLU A N 1
ATOM 1909 C CA . GLU A 1 253 ? 13.686 -7.117 -10.199 1.00 97.31 253 GLU A CA 1
ATOM 1910 C C . GLU A 1 253 ? 13.853 -6.016 -11.255 1.00 97.31 253 GLU A C 1
ATOM 1912 O O . GLU A 1 253 ? 13.202 -6.051 -12.294 1.00 97.31 253 GLU A O 1
ATOM 1917 N N . ARG A 1 254 ? 14.743 -5.041 -11.029 1.00 96.62 254 ARG A N 1
ATOM 1918 C CA . ARG A 1 254 ? 15.018 -3.978 -12.005 1.00 96.62 254 ARG A CA 1
ATOM 1919 C C . ARG A 1 254 ? 15.467 -4.557 -13.346 1.00 96.62 254 ARG A C 1
ATOM 1921 O O . ARG A 1 254 ? 14.965 -4.124 -14.379 1.00 96.62 254 ARG A O 1
ATOM 1928 N N . ASP A 1 255 ? 16.387 -5.515 -13.330 1.00 95.69 255 ASP A N 1
ATOM 1929 C CA . ASP A 1 255 ? 16.921 -6.135 -14.543 1.00 95.69 255 ASP A CA 1
ATOM 1930 C C . ASP A 1 255 ? 15.819 -6.913 -15.295 1.00 95.69 255 ASP A C 1
ATOM 1932 O O . ASP A 1 255 ? 15.715 -6.817 -16.519 1.00 95.69 255 ASP A O 1
ATOM 1936 N N . GLU A 1 256 ? 14.936 -7.610 -14.572 1.00 96.56 256 GLU A N 1
ATOM 1937 C CA . GLU A 1 256 ? 13.781 -8.320 -15.141 1.00 96.56 256 GLU A CA 1
ATOM 1938 C C . GLU A 1 256 ? 12.747 -7.364 -15.761 1.00 96.56 256 GLU A C 1
ATOM 1940 O O . GLU A 1 256 ? 12.276 -7.593 -16.883 1.00 96.56 256 GLU A O 1
ATOM 1945 N N . LEU A 1 257 ? 12.424 -6.263 -15.075 1.00 96.06 257 LEU A N 1
ATOM 1946 C CA . LEU A 1 257 ? 11.520 -5.228 -15.582 1.00 96.06 257 LEU A CA 1
ATOM 1947 C C . LEU A 1 257 ? 12.073 -4.579 -16.851 1.00 96.06 257 LEU A C 1
ATOM 1949 O O . LEU A 1 257 ? 11.332 -4.387 -17.815 1.00 96.06 257 LEU A O 1
ATOM 1953 N N . LEU A 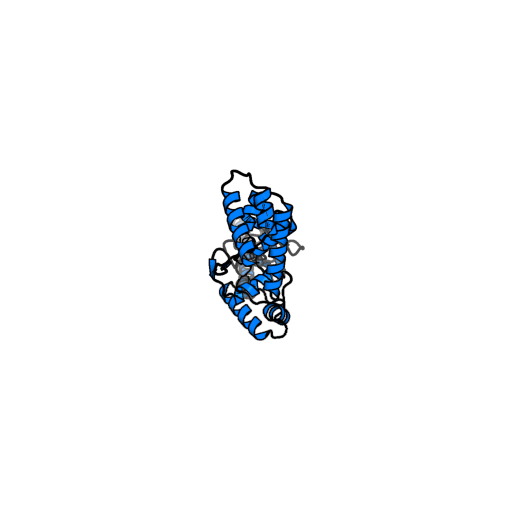1 258 ? 13.374 -4.281 -16.878 1.00 94.69 258 LEU A N 1
ATOM 1954 C CA . LEU A 1 258 ? 14.040 -3.709 -18.045 1.00 94.69 258 LEU A CA 1
ATOM 1955 C C . LEU A 1 258 ? 14.042 -4.659 -19.236 1.00 94.69 258 LEU A C 1
ATOM 1957 O O . LEU A 1 258 ? 13.696 -4.247 -20.343 1.00 94.69 258 LEU A O 1
ATOM 1961 N N . ALA A 1 259 ? 14.392 -5.927 -19.018 1.00 95.38 259 ALA A N 1
ATOM 1962 C CA . ALA A 1 259 ? 14.364 -6.937 -20.068 1.00 95.38 259 ALA A CA 1
ATOM 1963 C C . ALA A 1 259 ? 12.948 -7.110 -20.641 1.00 95.38 259 ALA A C 1
ATOM 1965 O O . ALA A 1 259 ? 12.771 -7.184 -21.860 1.00 95.38 259 ALA A O 1
ATOM 1966 N N . SER A 1 260 ? 11.935 -7.106 -19.771 1.00 96.25 260 SER A N 1
ATOM 1967 C CA . SER A 1 260 ? 10.526 -7.209 -20.161 1.00 96.25 260 SER A CA 1
ATOM 1968 C C . SER A 1 260 ? 10.061 -5.985 -20.952 1.00 96.25 260 SER A C 1
ATOM 1970 O O . SER A 1 260 ? 9.455 -6.133 -22.012 1.00 96.25 260 SER A O 1
ATOM 1972 N N . LEU A 1 261 ? 10.394 -4.776 -20.487 1.00 95.62 261 LEU A N 1
ATOM 1973 C CA . LEU A 1 261 ? 10.056 -3.524 -21.164 1.00 95.62 261 LEU A CA 1
ATOM 1974 C C . LEU A 1 261 ? 10.719 -3.433 -22.544 1.00 95.62 261 LEU A C 1
ATOM 1976 O O . LEU A 1 261 ? 10.053 -3.105 -23.528 1.00 95.62 261 LEU A O 1
ATOM 1980 N N . ARG A 1 262 ? 12.005 -3.794 -22.634 1.00 96.06 262 ARG A N 1
ATOM 1981 C CA . ARG A 1 262 ? 12.753 -3.896 -23.894 1.00 96.06 262 ARG A CA 1
ATOM 1982 C C . ARG A 1 262 ? 12.075 -4.865 -24.859 1.00 96.06 262 ARG A C 1
ATOM 1984 O O . ARG A 1 262 ? 11.818 -4.517 -26.011 1.00 96.06 262 ARG A O 1
ATOM 1991 N N . GLY A 1 263 ? 11.777 -6.080 -24.396 1.00 96.12 263 GLY A N 1
ATOM 1992 C CA . GLY A 1 263 ? 11.119 -7.107 -25.203 1.00 96.12 263 GLY A CA 1
ATOM 1993 C C . GLY A 1 263 ? 9.762 -6.643 -25.730 1.00 96.12 263 GLY A C 1
ATOM 1994 O O . GLY A 1 263 ? 9.462 -6.826 -26.910 1.00 96.12 263 GLY A O 1
ATOM 1995 N N . LEU A 1 264 ? 8.979 -5.974 -24.882 1.00 95.94 264 LEU A N 1
ATOM 1996 C CA . LEU A 1 264 ? 7.667 -5.449 -25.237 1.00 95.94 264 LEU A CA 1
ATOM 1997 C C . LEU A 1 264 ? 7.753 -4.317 -26.274 1.00 95.94 264 LEU A C 1
ATOM 1999 O O . LEU A 1 264 ? 7.029 -4.345 -27.271 1.00 95.94 264 LEU A O 1
ATOM 2003 N N . ALA A 1 265 ? 8.684 -3.373 -26.102 1.00 94.88 265 ALA A N 1
ATOM 2004 C CA . ALA A 1 265 ? 8.926 -2.300 -27.068 1.00 94.88 265 ALA A CA 1
ATOM 2005 C C . ALA A 1 265 ? 9.351 -2.849 -28.444 1.00 94.88 265 ALA A C 1
ATOM 2007 O O . ALA A 1 265 ? 8.837 -2.421 -29.480 1.00 94.88 265 ALA A O 1
ATOM 2008 N N . LEU A 1 266 ? 10.242 -3.846 -28.464 1.00 95.94 266 LEU A N 1
ATOM 2009 C CA . LEU A 1 266 ? 10.678 -4.525 -29.688 1.00 95.94 266 LEU A CA 1
ATOM 2010 C C . LEU A 1 266 ? 9.549 -5.305 -30.375 1.00 95.94 266 LEU A C 1
ATOM 2012 O O . LEU A 1 266 ? 9.477 -5.329 -31.608 1.00 95.94 266 LEU A O 1
ATOM 2016 N N . ALA A 1 267 ? 8.673 -5.943 -29.597 1.00 95.50 267 ALA A N 1
ATOM 2017 C CA . ALA A 1 267 ? 7.543 -6.709 -30.112 1.00 95.50 267 ALA A CA 1
ATOM 2018 C C . ALA A 1 267 ? 6.452 -5.816 -30.721 1.00 95.50 267 ALA A C 1
ATOM 2020 O O . ALA A 1 267 ? 5.831 -6.214 -31.707 1.00 95.50 267 ALA A O 1
ATOM 2021 N N . ALA A 1 268 ? 6.255 -4.606 -30.186 1.00 93.25 268 ALA A N 1
ATOM 2022 C CA . ALA A 1 268 ? 5.220 -3.680 -30.643 1.00 93.25 268 ALA A CA 1
ATOM 2023 C C . ALA A 1 268 ? 5.415 -3.200 -32.093 1.00 93.25 268 ALA A C 1
ATOM 2025 O O . ALA A 1 268 ? 4.441 -2.837 -32.750 1.00 93.25 268 ALA A O 1
ATOM 2026 N N . ARG A 1 269 ? 6.660 -3.192 -32.604 1.00 90.88 269 ARG A N 1
ATOM 2027 C CA . ARG A 1 269 ? 7.019 -2.726 -33.964 1.00 90.88 269 ARG A CA 1
ATOM 2028 C C . ARG A 1 269 ? 6.447 -1.340 -34.321 1.00 90.88 269 ARG A C 1
ATOM 2030 O O . ARG A 1 269 ? 6.193 -1.061 -35.490 1.00 90.88 269 ARG A O 1
ATOM 2037 N N . SER A 1 270 ? 6.274 -0.470 -33.326 1.00 95.62 270 SER A N 1
ATOM 2038 C CA . SER A 1 270 ? 5.880 0.930 -33.514 1.00 95.62 270 SER A CA 1
ATOM 2039 C C . SER A 1 270 ? 7.123 1.824 -33.461 1.00 95.62 270 SER A C 1
ATOM 2041 O O . SER A 1 270 ? 7.882 1.740 -32.487 1.00 95.62 270 SER A O 1
ATOM 2043 N N . PRO A 1 271 ? 7.349 2.691 -34.467 1.00 94.88 271 PRO A N 1
ATOM 2044 C CA . PRO A 1 271 ? 8.452 3.647 -34.433 1.00 94.88 271 PRO A CA 1
ATOM 2045 C C . PRO A 1 271 ? 8.319 4.632 -33.262 1.00 94.88 271 PRO A C 1
ATOM 2047 O O . PRO A 1 271 ? 9.329 5.007 -32.671 1.00 94.88 271 PRO A O 1
ATOM 2050 N N . GLU A 1 272 ? 7.098 4.996 -32.861 1.00 94.50 272 GLU A N 1
ATOM 2051 C CA . GLU A 1 272 ? 6.836 5.878 -31.719 1.00 94.50 272 GLU A CA 1
ATOM 2052 C C . GLU A 1 272 ? 7.258 5.234 -30.394 1.00 94.50 272 GLU A C 1
ATOM 2054 O O . GLU A 1 272 ? 7.960 5.859 -29.598 1.00 94.50 272 GLU A O 1
ATOM 2059 N N . LEU A 1 273 ? 6.867 3.978 -30.155 1.00 95.62 273 LEU A N 1
ATOM 2060 C CA . LEU A 1 273 ? 7.196 3.267 -28.915 1.00 95.62 273 LEU A CA 1
ATOM 2061 C C . LEU A 1 273 ? 8.683 2.924 -28.828 1.00 95.62 273 LEU A C 1
ATOM 2063 O O . LEU A 1 273 ? 9.290 3.086 -27.769 1.00 95.62 273 LEU A O 1
ATOM 2067 N N . LEU A 1 274 ? 9.295 2.532 -29.946 1.00 96.00 274 LEU A N 1
ATOM 2068 C CA . LEU A 1 274 ? 10.738 2.313 -30.017 1.00 96.00 274 LEU A CA 1
ATOM 2069 C C . LEU A 1 274 ? 11.517 3.608 -29.781 1.00 96.00 274 LEU A C 1
ATOM 2071 O O . LEU A 1 274 ? 12.496 3.601 -29.041 1.00 96.00 274 LEU A O 1
ATOM 2075 N N . TRP A 1 275 ? 11.063 4.732 -30.343 1.00 95.06 275 TRP A N 1
ATOM 2076 C CA . TRP A 1 275 ? 11.649 6.043 -30.073 1.00 95.06 275 TRP A CA 1
ATOM 2077 C C . TRP A 1 275 ? 11.513 6.441 -28.599 1.00 95.06 275 TRP A C 1
ATOM 2079 O O . TRP A 1 275 ? 12.470 6.948 -28.013 1.00 95.06 275 TRP A O 1
ATOM 2089 N N . ARG A 1 276 ? 10.352 6.204 -27.974 1.00 95.25 276 ARG A N 1
ATOM 2090 C CA . ARG A 1 276 ? 10.153 6.447 -26.537 1.00 95.25 276 ARG A CA 1
ATOM 2091 C C . ARG A 1 276 ? 11.120 5.613 -25.700 1.00 95.25 276 ARG A C 1
ATOM 2093 O O . ARG A 1 276 ? 11.833 6.185 -24.880 1.00 95.25 276 ARG A O 1
ATOM 2100 N N . PHE A 1 277 ? 11.204 4.304 -25.947 1.00 95.12 277 PHE A N 1
ATOM 2101 C CA . PHE A 1 277 ? 12.132 3.420 -25.237 1.00 95.12 277 PHE A CA 1
ATOM 2102 C C . PHE A 1 277 ? 13.597 3.832 -25.456 1.00 95.12 277 PHE A C 1
ATOM 2104 O O . PHE A 1 277 ? 14.346 3.950 -24.491 1.00 95.12 277 PHE A O 1
ATOM 2111 N N . ALA A 1 278 ? 13.992 4.164 -26.689 1.00 94.88 278 ALA A N 1
ATOM 2112 C CA . ALA A 1 278 ? 15.335 4.641 -27.036 1.00 94.88 278 ALA A CA 1
ATOM 2113 C C . ALA A 1 278 ? 15.736 5.974 -26.371 1.00 94.88 278 ALA A C 1
ATOM 2115 O O . ALA A 1 278 ? 16.890 6.389 -26.462 1.00 94.88 278 ALA A O 1
ATOM 2116 N N . ASN A 1 279 ? 14.802 6.688 -25.740 1.00 92.69 279 ASN A N 1
ATOM 2117 C CA . ASN A 1 279 ? 15.087 7.896 -24.962 1.00 92.69 279 ASN A CA 1
ATOM 2118 C C . ASN A 1 279 ? 15.045 7.667 -23.443 1.00 92.69 279 ASN A C 1
ATOM 2120 O O . ASN A 1 279 ? 15.193 8.621 -22.685 1.00 92.69 279 ASN A O 1
ATOM 2124 N N . THR A 1 280 ? 14.878 6.422 -23.000 1.00 91.50 280 THR A N 1
ATOM 2125 C CA . THR A 1 280 ? 15.066 6.012 -21.601 1.00 91.50 280 THR A CA 1
ATOM 2126 C C . THR A 1 280 ? 16.540 5.713 -21.333 1.00 91.50 280 THR A C 1
ATOM 2128 O O . THR A 1 280 ? 17.293 5.425 -22.266 1.00 91.50 280 THR A O 1
ATOM 2131 N N . ASP A 1 281 ? 16.957 5.706 -20.065 1.00 85.81 281 ASP A N 1
ATOM 2132 C CA . ASP A 1 281 ? 18.338 5.350 -19.709 1.00 85.81 281 ASP A CA 1
ATOM 2133 C C . ASP A 1 281 ? 18.716 3.926 -20.126 1.00 85.81 281 ASP A C 1
ATOM 2135 O O . ASP A 1 281 ? 19.866 3.677 -20.473 1.00 85.81 281 ASP A O 1
ATOM 2139 N N . ALA A 1 282 ? 17.749 3.005 -20.147 1.00 85.12 282 ALA A N 1
ATOM 2140 C CA . ALA A 1 282 ? 17.980 1.625 -20.558 1.00 85.12 282 ALA A CA 1
ATOM 2141 C C . ALA A 1 282 ? 18.063 1.451 -22.082 1.00 85.12 282 ALA A C 1
ATOM 2143 O O . ALA A 1 282 ? 18.809 0.602 -22.558 1.00 85.12 282 ALA A O 1
ATOM 2144 N N . GLY A 1 283 ? 17.300 2.234 -22.851 1.00 89.75 283 GLY A N 1
ATOM 2145 C CA . GLY A 1 283 ? 17.222 2.087 -24.307 1.00 89.75 283 GLY A CA 1
ATOM 2146 C C . GLY A 1 283 ? 18.176 2.983 -25.098 1.00 89.75 283 GLY A C 1
ATOM 2147 O O . GLY A 1 283 ? 18.361 2.759 -26.292 1.00 89.75 283 GLY A O 1
ATOM 2148 N N . ARG A 1 284 ? 18.778 4.005 -24.475 1.00 90.31 284 ARG A N 1
ATOM 2149 C CA . ARG A 1 284 ? 19.593 5.008 -25.189 1.00 90.31 284 ARG A CA 1
ATOM 2150 C C . ARG A 1 284 ? 20.847 4.445 -25.866 1.00 90.31 284 ARG A C 1
ATOM 2152 O O . ARG A 1 284 ? 21.293 5.031 -26.851 1.00 90.31 284 ARG A O 1
ATOM 2159 N N . ASP A 1 285 ? 21.379 3.347 -25.332 1.00 91.25 285 ASP A N 1
ATOM 2160 C CA . ASP A 1 285 ? 22.591 2.665 -25.799 1.00 91.25 285 ASP A CA 1
ATOM 2161 C C . ASP A 1 285 ? 22.272 1.245 -26.341 1.00 91.25 285 ASP A C 1
ATOM 2163 O O . ASP A 1 285 ? 23.170 0.442 -26.572 1.00 91.25 285 ASP A O 1
ATOM 2167 N N . ASP A 1 286 ? 20.991 0.915 -26.560 1.00 94.31 286 ASP A N 1
ATOM 2168 C CA . ASP A 1 286 ? 20.555 -0.398 -27.056 1.00 94.31 286 ASP A CA 1
ATOM 2169 C C . ASP A 1 286 ? 20.585 -0.456 -28.589 1.00 94.31 286 ASP A C 1
ATOM 2171 O O . ASP A 1 286 ? 19.693 0.064 -29.268 1.00 94.31 286 ASP A O 1
ATOM 2175 N N . LEU A 1 287 ? 21.619 -1.100 -29.138 1.00 94.44 287 LEU A N 1
ATOM 2176 C CA . LEU A 1 287 ? 21.875 -1.151 -30.579 1.00 94.44 287 LEU A CA 1
ATOM 2177 C C . LEU A 1 287 ? 20.672 -1.682 -31.376 1.00 94.44 287 LEU A C 1
ATOM 2179 O O . LEU A 1 287 ? 20.232 -1.039 -32.327 1.00 94.44 287 LEU A O 1
ATOM 2183 N N . GLU A 1 288 ? 20.089 -2.808 -30.958 1.00 95.44 288 GLU A N 1
ATOM 2184 C CA . GLU A 1 288 ? 18.981 -3.450 -31.679 1.00 95.44 288 GLU A CA 1
ATOM 2185 C C . GLU A 1 288 ? 17.729 -2.560 -31.696 1.00 95.44 288 GLU A C 1
ATOM 2187 O O . GLU A 1 288 ? 17.027 -2.469 -32.708 1.00 95.44 288 GLU A O 1
ATOM 2192 N N . VAL A 1 289 ? 17.434 -1.894 -30.574 1.00 95.75 289 VAL A N 1
ATOM 2193 C CA . VAL A 1 289 ? 16.319 -0.942 -30.485 1.00 95.75 289 VAL A CA 1
ATOM 2194 C C . VAL A 1 289 ? 16.566 0.238 -31.411 1.00 95.75 289 VAL A C 1
ATOM 2196 O O . VAL A 1 289 ? 15.663 0.605 -32.161 1.00 95.75 289 VAL A O 1
ATOM 2199 N N . LEU A 1 290 ? 17.760 0.833 -31.373 1.00 96.06 290 LEU A N 1
ATOM 2200 C CA . LEU A 1 290 ? 18.101 1.995 -32.192 1.00 96.06 290 LEU A CA 1
ATOM 2201 C C . LEU A 1 290 ? 18.039 1.669 -33.692 1.00 96.06 290 LEU A C 1
ATOM 2203 O O . LEU A 1 290 ? 17.501 2.464 -34.467 1.00 96.06 290 LEU A O 1
ATOM 2207 N N . GLU A 1 291 ? 18.529 0.497 -34.103 1.00 95.69 291 GLU A N 1
ATOM 2208 C CA . GLU A 1 291 ? 18.450 0.008 -35.483 1.00 95.69 291 GLU A CA 1
ATOM 2209 C C . GLU A 1 291 ? 17.003 -0.181 -35.936 1.00 95.69 291 GLU A C 1
ATOM 2211 O O . GLU A 1 291 ? 16.594 0.380 -36.955 1.00 95.69 291 GLU A O 1
ATOM 2216 N N . LYS A 1 292 ? 16.188 -0.897 -35.153 1.00 96.25 292 LYS A N 1
ATOM 2217 C CA . LYS A 1 292 ? 14.774 -1.119 -35.487 1.00 96.25 292 LYS A CA 1
ATOM 2218 C C . LYS A 1 292 ? 13.966 0.172 -35.478 1.00 96.25 292 LYS A C 1
ATOM 2220 O O . LYS A 1 292 ? 13.130 0.370 -36.358 1.00 96.25 292 LYS A O 1
ATOM 2225 N N . ALA A 1 293 ? 14.221 1.061 -34.518 1.00 96.06 293 ALA A N 1
ATOM 2226 C CA . ALA A 1 293 ? 13.603 2.380 -34.466 1.00 96.06 293 ALA A CA 1
ATOM 2227 C C . ALA A 1 293 ? 13.923 3.163 -35.742 1.00 96.06 293 ALA A C 1
ATOM 2229 O O . ALA A 1 293 ? 13.018 3.720 -36.361 1.00 96.06 293 ALA A O 1
ATOM 2230 N N . ARG A 1 294 ? 15.192 3.167 -36.175 1.00 96.00 294 ARG A N 1
ATOM 2231 C CA . ARG A 1 294 ? 15.632 3.837 -37.404 1.00 96.00 294 ARG A CA 1
ATOM 2232 C C . ARG A 1 294 ? 14.918 3.242 -38.608 1.00 96.00 294 ARG A C 1
ATOM 2234 O O . ARG A 1 294 ? 14.381 4.000 -39.407 1.00 96.00 294 ARG A O 1
ATOM 2241 N N . ASP A 1 295 ? 14.902 1.920 -38.731 1.00 95.81 295 ASP A N 1
ATOM 2242 C CA . ASP A 1 295 ? 14.375 1.221 -39.906 1.00 95.81 295 ASP A CA 1
ATOM 2243 C C . ASP A 1 295 ? 12.868 1.407 -40.084 1.00 95.81 295 ASP A C 1
ATOM 2245 O O . ASP A 1 295 ? 12.403 1.539 -41.215 1.00 95.81 295 ASP A O 1
ATOM 2249 N N . LEU A 1 296 ? 12.122 1.487 -38.981 1.00 95.69 296 LEU A N 1
ATOM 2250 C CA . LEU A 1 296 ? 10.678 1.737 -38.988 1.00 95.69 296 LEU A CA 1
ATOM 2251 C C . LEU A 1 296 ? 10.317 3.227 -39.087 1.00 95.69 296 LEU A C 1
ATOM 2253 O O . LEU A 1 296 ? 9.189 3.561 -39.443 1.00 95.69 296 LEU A O 1
ATOM 2257 N N . THR A 1 297 ? 11.254 4.129 -38.788 1.00 95.88 297 THR A N 1
ATOM 2258 C CA . THR A 1 297 ? 11.039 5.577 -38.884 1.00 95.88 297 THR A CA 1
ATOM 2259 C C . THR A 1 297 ? 11.223 6.059 -40.326 1.00 95.88 297 THR A C 1
ATOM 2261 O O . THR A 1 297 ? 12.202 5.709 -40.994 1.00 95.88 297 THR A O 1
ATOM 2264 N N . ALA A 1 298 ? 10.310 6.915 -40.801 1.00 93.75 298 ALA A N 1
ATOM 2265 C CA . ALA A 1 298 ? 10.355 7.468 -42.154 1.00 93.75 298 ALA A CA 1
ATOM 2266 C C . ALA A 1 298 ? 11.713 8.147 -42.474 1.00 93.75 298 ALA A C 1
ATOM 2268 O O . ALA A 1 298 ? 12.282 8.808 -41.599 1.00 93.75 298 ALA A O 1
ATOM 2269 N N . PRO A 1 299 ? 12.250 8.010 -43.705 1.00 91.06 299 PRO A N 1
ATOM 2270 C CA . PRO A 1 299 ? 13.570 8.536 -44.078 1.00 91.06 299 PRO A CA 1
ATOM 2271 C C . PRO A 1 299 ? 13.770 10.042 -43.853 1.00 91.06 299 PRO A C 1
ATOM 2273 O O . PRO A 1 299 ? 14.880 10.490 -43.577 1.00 91.06 299 PRO A O 1
ATOM 2276 N N . ASP A 1 300 ? 12.704 10.826 -43.985 1.00 92.69 300 ASP A N 1
ATOM 2277 C CA . ASP A 1 300 ? 12.687 12.282 -43.856 1.00 92.69 300 ASP A CA 1
ATOM 2278 C C . ASP A 1 300 ? 12.404 12.770 -42.426 1.00 92.69 300 ASP A C 1
ATOM 2280 O O . ASP A 1 300 ? 12.605 13.951 -42.125 1.00 92.69 300 ASP A O 1
ATOM 2284 N N . ALA A 1 301 ? 12.000 11.873 -41.521 1.00 94.00 301 ALA A N 1
ATOM 2285 C CA . ALA A 1 301 ? 11.664 12.233 -40.154 1.00 94.00 301 ALA A CA 1
ATOM 2286 C C . ALA A 1 301 ? 12.915 12.657 -39.351 1.00 94.00 301 ALA A C 1
ATOM 2288 O O . ALA A 1 301 ? 13.957 11.990 -39.396 1.00 94.00 301 ALA A O 1
ATOM 2289 N N . PRO A 1 302 ? 12.836 13.739 -38.554 1.00 93.19 302 PRO A N 1
ATOM 2290 C CA . PRO A 1 302 ? 13.975 14.239 -37.783 1.00 93.19 302 PRO A CA 1
ATOM 2291 C C . PRO A 1 302 ? 14.501 13.222 -36.759 1.00 93.19 302 PRO A C 1
ATOM 2293 O O . PRO A 1 302 ? 15.707 13.171 -36.517 1.00 93.19 302 PRO A O 1
ATOM 2296 N N . GLN A 1 303 ? 13.627 12.375 -36.204 1.00 93.81 303 GLN A N 1
ATOM 2297 C CA . GLN A 1 303 ? 13.984 11.301 -35.273 1.00 93.81 303 GLN A CA 1
ATOM 2298 C C . GLN A 1 303 ? 15.005 10.336 -35.887 1.00 93.81 303 GLN A C 1
ATOM 2300 O O . GLN A 1 303 ? 15.954 9.935 -35.215 1.00 93.81 303 GLN A O 1
ATOM 2305 N N . ARG A 1 304 ? 14.870 10.018 -37.183 1.00 94.69 304 ARG A N 1
ATOM 2306 C CA . ARG A 1 304 ? 15.766 9.083 -37.872 1.00 94.69 304 ARG A CA 1
ATOM 2307 C C . ARG A 1 304 ? 17.212 9.573 -37.872 1.00 94.69 304 ARG A C 1
ATOM 2309 O O . ARG A 1 304 ? 18.114 8.802 -37.561 1.00 94.69 304 ARG A O 1
ATOM 2316 N N . LYS A 1 305 ? 17.428 10.868 -38.125 1.00 93.94 305 LYS A N 1
ATOM 2317 C CA . LYS A 1 305 ? 18.767 11.483 -38.088 1.00 93.94 305 LYS A CA 1
ATOM 2318 C C . LYS A 1 305 ? 19.404 11.376 -36.703 1.00 93.94 305 LYS A C 1
ATOM 2320 O O . LYS A 1 305 ? 20.598 11.120 -36.596 1.00 93.94 305 LYS A O 1
ATOM 2325 N N . VAL A 1 306 ? 18.613 11.554 -35.641 1.00 94.81 306 VAL A N 1
ATOM 2326 C CA . VAL A 1 306 ? 19.100 11.404 -34.260 1.00 94.81 306 VAL A CA 1
ATOM 2327 C C . VAL A 1 306 ? 19.531 9.961 -33.991 1.00 94.81 306 VAL A C 1
ATOM 2329 O O . VAL A 1 306 ? 20.600 9.747 -33.421 1.00 94.81 306 VAL A O 1
ATOM 2332 N N . LEU A 1 307 ? 18.741 8.978 -34.434 1.00 95.19 307 LEU A N 1
ATOM 2333 C CA . LEU A 1 307 ? 19.071 7.557 -34.289 1.00 95.19 307 LEU A CA 1
ATOM 2334 C C . LEU A 1 307 ? 20.346 7.188 -35.057 1.00 95.19 307 LEU A C 1
ATOM 2336 O O . LEU A 1 307 ? 21.217 6.529 -34.501 1.00 95.19 307 LEU A O 1
ATOM 2340 N N . GLU A 1 308 ? 20.504 7.663 -36.294 1.00 94.88 308 GLU A N 1
ATOM 2341 C CA . GLU A 1 308 ? 21.704 7.423 -37.112 1.00 94.88 308 GLU A CA 1
ATOM 2342 C C . GLU A 1 308 ? 22.979 7.987 -36.470 1.00 94.88 308 GLU A C 1
ATOM 2344 O O . GLU A 1 308 ? 24.021 7.331 -36.490 1.00 94.88 308 GLU A O 1
ATOM 2349 N N . ILE A 1 309 ? 22.904 9.178 -35.863 1.00 94.00 309 ILE A N 1
ATOM 2350 C CA . ILE A 1 309 ? 24.032 9.773 -35.131 1.00 94.00 309 ILE A CA 1
ATOM 2351 C C . ILE A 1 309 ? 24.389 8.927 -33.904 1.00 94.00 309 ILE A C 1
ATOM 2353 O O . ILE A 1 309 ? 25.568 8.660 -33.671 1.00 94.00 309 ILE A O 1
ATOM 2357 N N . ARG A 1 310 ? 23.389 8.486 -33.126 1.00 94.25 310 ARG A N 1
ATOM 2358 C CA . ARG A 1 310 ? 23.618 7.636 -31.946 1.00 94.25 310 ARG A CA 1
ATOM 2359 C C . ARG A 1 310 ? 24.230 6.286 -32.327 1.00 94.25 310 ARG A C 1
ATOM 2361 O O . ARG A 1 310 ? 25.199 5.882 -31.695 1.00 94.25 310 ARG A O 1
ATOM 2368 N N . LEU A 1 311 ? 23.716 5.640 -33.376 1.00 95.00 311 LEU A N 1
ATOM 2369 C CA . LEU A 1 311 ? 24.245 4.374 -33.895 1.00 95.00 311 LEU A CA 1
ATOM 2370 C C . LEU A 1 311 ? 25.701 4.505 -34.347 1.00 95.00 311 LEU A C 1
ATOM 2372 O O . LEU A 1 311 ? 26.518 3.656 -34.008 1.00 95.00 311 LEU A O 1
ATOM 2376 N N . ARG A 1 312 ? 26.043 5.588 -35.059 1.00 93.56 312 ARG A N 1
ATOM 2377 C CA . ARG A 1 312 ? 27.428 5.844 -35.475 1.00 93.56 312 ARG A CA 1
ATOM 2378 C C . ARG A 1 312 ? 28.365 5.966 -34.274 1.00 93.56 312 ARG A C 1
ATOM 2380 O O . ARG A 1 312 ? 29.401 5.314 -34.260 1.00 93.56 312 ARG A O 1
ATOM 2387 N N . ARG A 1 313 ? 27.972 6.743 -33.257 1.00 92.38 313 ARG A N 1
ATOM 2388 C CA . ARG A 1 313 ? 28.757 6.898 -32.024 1.00 92.38 313 ARG A CA 1
ATOM 2389 C C . ARG A 1 313 ? 29.022 5.547 -31.351 1.00 92.38 313 ARG A C 1
ATOM 2391 O O . ARG A 1 313 ? 30.161 5.270 -31.010 1.00 92.38 313 ARG A O 1
ATOM 2398 N N . LEU A 1 314 ? 27.996 4.707 -31.197 1.00 91.06 314 LEU A N 1
ATOM 2399 C CA . LEU A 1 314 ? 28.147 3.389 -30.567 1.00 91.06 314 LEU A CA 1
ATOM 2400 C C . LEU A 1 314 ? 29.056 2.461 -31.387 1.00 91.06 314 LEU A C 1
ATOM 2402 O O . LEU A 1 314 ? 29.915 1.800 -30.819 1.00 91.06 314 LEU A O 1
ATOM 2406 N N . SER A 1 315 ? 28.943 2.476 -32.721 1.00 86.56 315 SER A N 1
ATOM 2407 C CA . SER A 1 315 ? 29.827 1.679 -33.586 1.00 86.56 315 SER A CA 1
ATOM 2408 C C . SER A 1 315 ? 31.295 2.126 -33.557 1.00 86.56 315 SER A C 1
ATOM 2410 O O . SER A 1 315 ? 32.181 1.317 -33.804 1.00 86.56 315 SER A O 1
ATOM 2412 N N . GLU A 1 316 ? 31.558 3.405 -33.267 1.00 87.19 316 GLU A N 1
ATOM 2413 C CA . GLU A 1 316 ? 32.913 3.952 -33.111 1.00 87.19 316 GLU A CA 1
ATOM 2414 C C . GLU A 1 316 ? 33.508 3.646 -31.724 1.00 87.19 316 GLU A C 1
ATOM 2416 O O . GLU A 1 316 ? 34.725 3.598 -31.590 1.00 87.19 316 GLU A O 1
ATOM 2421 N N . GLU A 1 317 ? 32.675 3.431 -30.699 1.00 78.62 317 GLU A N 1
ATOM 2422 C CA . GLU A 1 317 ? 33.107 3.049 -29.344 1.00 78.62 317 GLU A CA 1
ATOM 2423 C C . GLU A 1 317 ? 33.449 1.549 -29.227 1.00 78.62 317 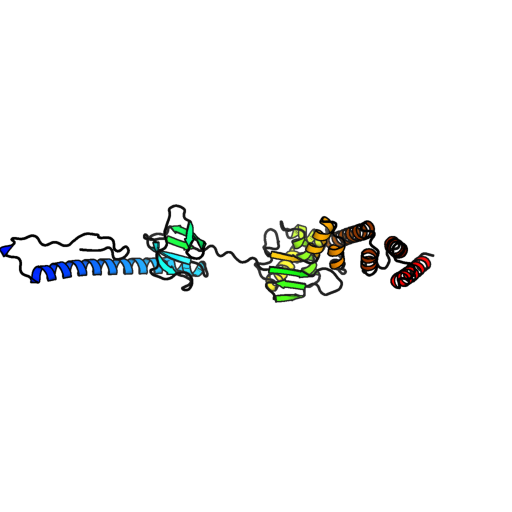GLU A C 1
ATOM 2425 O O . GLU A 1 317 ? 34.222 1.166 -28.349 1.00 78.62 317 GLU A O 1
ATOM 2430 N N . GLU A 1 318 ? 32.897 0.702 -30.106 1.00 67.25 318 GLU A N 1
ATOM 2431 C CA . GLU A 1 318 ? 33.154 -0.749 -30.151 1.00 67.25 318 GLU A CA 1
ATOM 2432 C C . GLU A 1 318 ? 34.359 -1.159 -31.030 1.00 67.25 318 GLU A C 1
ATOM 2434 O O . GLU A 1 318 ? 34.783 -2.317 -30.966 1.00 67.25 318 GLU A O 1
ATOM 2439 N N . ALA A 1 319 ? 34.902 -0.242 -31.843 1.00 59.59 319 ALA A N 1
ATOM 2440 C CA . ALA A 1 319 ? 35.985 -0.481 -32.812 1.00 59.59 319 ALA A CA 1
ATOM 2441 C C . ALA A 1 319 ? 37.384 -0.143 -32.265 1.00 59.59 319 ALA A C 1
ATOM 2443 O O . ALA A 1 319 ? 38.328 -0.908 -32.579 1.00 59.59 319 ALA A O 1
#

Radius of gyration: 35.8 Å; Cα contacts (8 Å, |Δi|>4): 492; chains: 1; bounding box: 111×28×91 Å

Sequence (319 aa):
PVRDPDTGALLGAVDLSGPLHTMHPALLALVTAGARLVEGELRWRLHASDDLFRERNAHYLGESGRGAALLSPSGRIVASASTAQFVPGQRVGLDDSGIVRLDNGEHAEVEPLEGGYLLRVPQRRRRPQLSLQLLGDGIPKATVDGVRHELSLRHAEILALLAMHPGGLNAERLALLLHGEHGNPTTVRVEIHRIRNVLGQDVVKPRPYRIAADLDSDLGALREALSRGDAEAALDHAGLLLPRSESTAIRAERDELLASLRGLALAARSPELLWRFANTDAGRDDLEVLEKARDLTAPDAPQRKVLEIRLRRLSEEEA

InterPro domains:
  IPR001867 OmpR/PhoB-type DNA-binding domain [SM00862] (146-211)
  IPR016032 Signal transduction response regulator, C-terminal effector [SSF46894] (142-205)
  IPR029016 GAF-like domain superfamily [G3DSA:3.30.450.40] (1-42)
  IPR036388 Winged helix-like DNA-binding domain superfamily [G3DSA:1.10.10.10] (123-214)
  IPR059542 YTH3-like, third C-terminal helical domain [PF27103] (270-317)

Nearest PDB structures (foldseek):
  5u8m-assembly1_B  TM=8.242E-01  e=6.759E-01  Streptococcus pneumoniae Hungary19A-6
  4kny-assembly1_B  TM=6.774E-01  e=7.152E-01  Escherichia coli K-12
  4a1s-assembly1_B  TM=3.171E-01  e=5.471E+00  Drosophila melanogaster
  6dg6-assembly5_E  TM=2.507E-01  e=3.481E+00  synthetic construct

Mean predicted aligned error: 11.97 Å

Organism: NCBI:txid418495

Secondary structure (DSSP, 8-state):
-EE-TTT--EEE-------GGG--THHHHHHHHHHHHHHHHHHHHHHHHHHHHHHHHHHHHHHTTTSEEEE-TTSBEEEES-TTT--TT-B----TTSEEE-TTS-EEEEEEETTEEEEE-----PPPEEEEE-BSSSPPEEEETTEEEEPPHHHHHHHHHHHH-TT-B-HHHHHHHHHGGG--HHHHHHHHHHHHHHH-TTTEETTTBEE-SEEEEHHHHHHHHHHHT-HHHHHTT-S-BSTT---HHHHHHHHHHHHHHHHHHHHH--HHHHHHHTTSTTTTT-HHHHHHHHHHS-TT-HHHHHHHHHHHHHHHH--

Solvent-accessible surface area (backbone atoms only — not comparable to full-atom values): 17575 Å² total; per-residue (Å²): 96,29,47,40,74,86,80,63,48,80,76,50,66,65,83,84,90,75,63,77,93,73,69,54,83,64,53,61,56,50,42,51,49,52,24,51,50,53,38,48,54,51,40,51,52,52,52,54,52,45,51,54,50,46,66,75,49,45,64,59,33,67,75,55,45,78,35,22,34,36,24,37,82,84,23,29,27,66,43,53,46,28,75,89,85,42,55,70,71,46,73,48,79,79,60,97,78,39,60,33,76,46,96,88,72,47,63,26,40,48,44,85,46,95,84,24,30,40,38,35,42,71,76,75,72,73,59,46,42,32,39,39,44,47,52,27,92,65,82,31,35,40,28,49,77,83,47,76,42,83,41,54,72,70,55,44,53,53,50,50,54,27,68,78,32,69,88,33,41,49,45,62,57,49,14,37,41,50,52,36,96,79,35,52,34,69,60,44,52,53,52,51,52,50,49,23,69,75,67,33,66,65,35,46,36,74,89,46,38,18,63,50,35,52,75,47,36,51,63,57,52,26,53,50,21,55,76,69,68,37,50,69,63,24,60,77,44,63,42,47,51,46,73,88,55,82,24,57,48,54,43,52,51,34,53,52,52,49,53,49,52,52,52,40,35,65,70,65,75,38,38,67,53,24,47,54,45,37,70,27,90,80,29,58,81,33,63,70,54,39,51,52,24,33,72,62,32,57,92,85,42,72,68,29,58,55,35,53,52,52,52,50,53,54,58,62,75,77,107

Foldseek 3Di:
DAAQPQPRHDPDAQDDDDDPVPDDPCVVVVRVVVNVVNNVVNVVVVLVLLVVQCVVCVVVLVPQPAFKFWAAQQQATSDHNHCVQHPHGDGFDDDPPQWGQDPVRFIWGWADDVRGIMTGGPPPPQFWAWEWEFFADDQTWIATNNRIDGDDLVLSLLVVVQVVPQVADALVVSQCQQPNPPGDSVVSVVSVVVVCVVRHVSQFDVDRTHGRHNYHYLLVQLVVCLVVLPLVSNLVSLGAGSVPGPGPNSVVSRVVSLVSNVVSLVVVLDLVSLLSQCPGPSNVLPLVSLVSNLVSDDPPDPSNVVSVVSNVVNVVVVD